Protein AF-A0A531MDR5-F1 (afdb_monomer_lite)

Sequence (211 aa):
ETLFDRAGVPVFQVIVATTRRDVWENNQRGLAPADLAMHVVLPELDGRILAGAISFKGERDIDPALGHRAFANRPEPDRVTQVAGRVAAFIRLQKTPRAERKLAILIPDYPSAPGRTGYAVGLDVPSSVLAMLHDLSEQGYVVGEIPQTPRELLDSLEGGRDGLGLEEYRKFSKDLPAGAVAAVSAAWGKAEDETGLREAPLSVLPDISPS

pLDDT: mean 85.68, std 14.15, range [38.41, 98.31]

Secondary structure (DSSP, 8-state):
--TTGGGTS--EEEEEEEEEHHHHHH-TT-S-HHHHIIIIIHHHHTTPEEEEEEEEEEEPPP-TTT-S--EEEEE-HHHHHHHHHHHHHHHHHHHS-GGG----------TTSTT-TTEETTEEHHHHHHHHHHHHHHTT----PPPSSHHHHHHHHHT------HHHHHHHHTTS-HHHHHHHHHHH--TTTTTT--SPPPP-S------

Foldseek 3Di:
DAPCVVVVDAAEQEQLAAAAPVCQVPDPVRGDPVSCVVRPVVVVVNVHHYLYYFWYWDWDDDDPVVRDIDIDTDGDVVSVVSSVVVVVVVVVVVPDDQQRDDDDDDADDDPVDPPCGSDDPPDPRLVVVLVVLVVSVVVPYDHDDRDPDSVSVVVVVVPDPDDDDPVRVVVVVVVDDPVVVVVCCVVPNDPVVCPPPPDDPDDPDPPPDDD

Structure (mmCIF, N/CA/C/O backbone):
data_AF-A0A531MDR5-F1
#
_entry.id   AF-A0A531MDR5-F1
#
loop_
_atom_site.group_PDB
_atom_site.id
_atom_site.type_symbol
_atom_site.label_atom_id
_atom_site.label_alt_id
_atom_site.label_comp_id
_atom_site.label_asym_id
_atom_site.label_entity_id
_atom_site.label_seq_id
_atom_site.pdbx_PDB_ins_code
_atom_site.Cartn_x
_atom_site.Cartn_y
_atom_site.Cartn_z
_atom_site.occupancy
_atom_site.B_iso_or_equiv
_atom_site.auth_seq_id
_atom_site.auth_comp_id
_atom_site.auth_asym_id
_atom_site.auth_atom_id
_atom_site.pdbx_PDB_model_num
ATOM 1 N N . GLU A 1 1 ? -16.540 15.648 -13.623 1.00 59.50 1 GLU A N 1
ATOM 2 C CA . GLU A 1 1 ? -16.880 14.266 -13.989 1.00 59.50 1 GLU A CA 1
ATOM 3 C C . GLU A 1 1 ? -15.945 13.841 -15.113 1.00 59.50 1 GLU A C 1
ATOM 5 O O . GLU A 1 1 ? -15.946 14.467 -16.172 1.00 59.50 1 GLU A O 1
ATOM 10 N N . THR A 1 2 ? -15.038 12.909 -14.838 1.00 66.62 2 THR A N 1
ATOM 11 C CA . THR A 1 2 ? -14.095 12.367 -15.823 1.00 66.62 2 THR A CA 1
ATOM 12 C C . THR A 1 2 ? -14.793 11.329 -16.709 1.00 66.62 2 THR A C 1
ATOM 14 O O . THR A 1 2 ? -15.879 10.843 -16.390 1.00 66.62 2 THR A O 1
ATOM 17 N N . LEU A 1 3 ? -14.165 10.938 -17.824 1.00 68.38 3 LEU A N 1
ATOM 18 C CA . LEU A 1 3 ? -14.660 9.833 -18.661 1.00 68.38 3 LEU A CA 1
ATOM 19 C C . LEU A 1 3 ? -14.847 8.532 -17.849 1.00 68.38 3 LEU A C 1
ATOM 21 O O . LEU A 1 3 ? -15.708 7.715 -18.177 1.00 68.38 3 LEU A O 1
ATOM 25 N N . PHE A 1 4 ? -14.044 8.344 -16.799 1.00 73.75 4 PHE A N 1
ATOM 26 C CA . PHE A 1 4 ? -13.981 7.117 -16.012 1.00 73.75 4 PHE A CA 1
ATOM 27 C C . PHE A 1 4 ? -15.026 7.051 -14.896 1.00 73.75 4 PHE A C 1
ATOM 29 O O . PHE A 1 4 ? -15.454 5.951 -14.549 1.00 73.75 4 PHE A O 1
ATOM 36 N N . ASP A 1 5 ? -15.514 8.196 -14.411 1.00 71.50 5 ASP A N 1
ATOM 37 C CA . ASP A 1 5 ? -16.546 8.261 -13.363 1.00 71.50 5 ASP A CA 1
ATOM 38 C C . ASP A 1 5 ? -17.821 7.519 -13.801 1.00 71.50 5 ASP A C 1
ATOM 40 O O . ASP A 1 5 ? -18.440 6.790 -13.027 1.00 71.50 5 ASP A O 1
ATOM 44 N N . ARG A 1 6 ? -18.152 7.603 -15.097 1.00 77.81 6 ARG A N 1
ATOM 45 C CA . ARG A 1 6 ? -19.303 6.919 -15.710 1.00 77.81 6 ARG A CA 1
ATOM 46 C C . ARG A 1 6 ? -19.175 5.398 -15.752 1.00 77.81 6 ARG A C 1
ATOM 48 O O . ARG A 1 6 ? -20.186 4.714 -15.885 1.00 77.81 6 ARG A O 1
ATOM 55 N N . ALA A 1 7 ? -17.956 4.865 -15.698 1.00 78.62 7 ALA A N 1
ATOM 56 C CA . ALA A 1 7 ? -17.727 3.426 -15.756 1.00 78.62 7 ALA A CA 1
ATOM 57 C C . ALA A 1 7 ? -17.984 2.746 -14.402 1.00 78.62 7 ALA A C 1
ATOM 59 O O . ALA A 1 7 ? -18.184 1.534 -14.369 1.00 78.62 7 ALA A O 1
ATOM 60 N N . GLY A 1 8 ? -17.985 3.502 -13.294 1.00 82.56 8 GLY A N 1
ATOM 61 C CA . GLY A 1 8 ? -18.240 2.972 -11.950 1.00 82.56 8 GLY A CA 1
ATOM 62 C C . GLY A 1 8 ? -17.223 1.919 -11.491 1.00 82.56 8 GLY A C 1
ATOM 63 O O . GLY A 1 8 ? -17.534 1.102 -10.625 1.00 82.56 8 GLY A O 1
ATOM 64 N N . VAL A 1 9 ? -16.024 1.902 -12.085 1.00 87.56 9 VAL A N 1
ATOM 65 C CA . VAL A 1 9 ? -14.964 0.928 -11.793 1.00 87.56 9 VAL A CA 1
ATOM 66 C C . VAL A 1 9 ? -13.633 1.623 -11.499 1.00 87.56 9 VAL A C 1
ATOM 68 O O . VAL A 1 9 ? -13.360 2.680 -12.071 1.00 87.56 9 VAL A O 1
ATOM 71 N N . PRO A 1 10 ? -12.768 1.031 -10.655 1.00 90.50 10 PRO A N 1
ATOM 72 C CA . PRO A 1 10 ? -11.424 1.552 -10.437 1.00 90.50 10 PRO A CA 1
ATOM 73 C C . PRO A 1 10 ? -10.593 1.520 -11.727 1.00 90.50 10 PRO A C 1
ATOM 75 O O . PRO A 1 10 ? -10.530 0.492 -12.405 1.00 90.50 10 PRO A O 1
ATOM 78 N N . VAL A 1 11 ? -9.901 2.619 -12.033 1.00 93.44 11 VAL A N 1
ATOM 79 C CA . VAL A 1 11 ? -8.972 2.713 -13.169 1.00 93.44 11 VAL A CA 1
ATOM 80 C C . VAL A 1 11 ? -7.540 2.744 -12.657 1.00 93.44 11 VAL A C 1
ATOM 82 O O . VAL A 1 11 ? -7.180 3.596 -11.848 1.00 93.44 11 VAL A O 1
ATOM 85 N N . PHE A 1 12 ? -6.711 1.818 -13.141 1.00 95.31 12 PHE A N 1
ATOM 86 C CA . PHE A 1 12 ? -5.316 1.688 -12.725 1.00 95.31 12 PHE A CA 1
ATOM 87 C C . PHE A 1 12 ? -4.361 2.308 -13.741 1.00 95.31 12 PHE A C 1
ATOM 89 O O . PHE A 1 12 ? -4.395 1.973 -14.926 1.00 95.31 12 PHE A O 1
ATOM 96 N N . GLN A 1 13 ? -3.457 3.163 -13.267 1.00 96.44 13 GLN A N 1
ATOM 97 C CA . GLN A 1 13 ? -2.357 3.689 -14.062 1.00 96.44 13 GLN A CA 1
ATOM 98 C C . GLN A 1 13 ? -1.147 2.758 -13.959 1.00 96.44 13 GLN A C 1
ATOM 100 O O . GLN A 1 13 ? -0.550 2.590 -12.894 1.00 96.44 13 GLN A O 1
ATOM 105 N N . VAL A 1 14 ? -0.770 2.173 -15.092 1.00 97.31 14 VAL A N 1
ATOM 106 C CA . VAL A 1 14 ? 0.412 1.318 -15.226 1.00 97.31 14 VAL A CA 1
ATOM 107 C C . VAL A 1 14 ? 1.493 2.088 -15.980 1.00 97.31 14 VAL A C 1
ATOM 109 O O . VAL A 1 14 ? 1.214 2.704 -17.011 1.00 97.31 14 VAL A O 1
ATOM 112 N N . ILE A 1 15 ? 2.722 2.097 -15.463 1.00 97.06 15 ILE A N 1
ATOM 113 C CA . ILE A 1 15 ? 3.816 2.885 -16.040 1.00 97.06 15 ILE A CA 1
ATOM 114 C C . ILE A 1 15 ? 4.584 2.033 -17.050 1.00 97.06 15 ILE A C 1
ATOM 116 O O . ILE A 1 15 ? 5.150 0.988 -16.717 1.00 97.06 15 ILE A O 1
ATOM 120 N N . VAL A 1 16 ? 4.616 2.527 -18.283 1.00 95.94 16 VAL A N 1
ATOM 121 C CA . VAL A 1 16 ? 5.399 2.001 -19.402 1.00 95.94 16 VAL A CA 1
ATOM 122 C C . VAL A 1 16 ? 6.543 2.989 -19.605 1.00 95.94 16 VAL A C 1
ATOM 124 O O . VAL A 1 16 ? 6.472 3.878 -20.448 1.00 95.94 16 VAL A O 1
ATOM 127 N N . ALA A 1 17 ? 7.559 2.899 -18.743 1.00 94.50 17 ALA A N 1
ATOM 128 C CA . ALA A 1 17 ? 8.523 3.976 -18.546 1.00 94.50 17 ALA A CA 1
ATOM 129 C C . ALA A 1 17 ? 9.371 4.219 -19.798 1.00 94.50 17 ALA A C 1
ATOM 131 O O . ALA A 1 17 ? 9.789 3.280 -20.488 1.00 94.50 17 ALA A O 1
ATOM 132 N N . THR A 1 18 ? 9.661 5.490 -20.071 1.00 92.94 18 THR A N 1
ATOM 133 C CA . THR A 1 18 ? 10.634 5.883 -21.094 1.00 92.94 18 THR A CA 1
ATOM 134 C C . THR A 1 18 ? 12.056 5.965 -20.536 1.00 92.94 18 THR A C 1
ATOM 136 O O . THR A 1 18 ? 13.018 5.962 -21.305 1.00 92.94 18 THR A O 1
ATOM 139 N N . THR A 1 19 ? 12.193 5.984 -19.210 1.00 92.00 19 THR A N 1
ATOM 140 C CA . THR A 1 19 ? 13.452 5.861 -18.469 1.00 92.00 19 THR A CA 1
ATOM 141 C C . THR A 1 19 ? 14.112 4.503 -18.732 1.00 92.00 19 THR A C 1
ATOM 143 O O . THR A 1 19 ? 13.436 3.487 -18.917 1.00 92.00 19 THR A O 1
ATOM 146 N N . ARG A 1 20 ? 15.451 4.472 -18.753 1.00 92.12 20 ARG A N 1
ATOM 147 C CA . ARG A 1 20 ? 16.213 3.222 -18.868 1.00 92.12 20 ARG A CA 1
ATOM 148 C C . ARG A 1 20 ? 16.146 2.394 -17.584 1.00 92.12 20 ARG A C 1
ATOM 150 O O . ARG A 1 20 ? 16.128 2.953 -16.489 1.00 92.12 20 ARG A O 1
ATOM 157 N N . ARG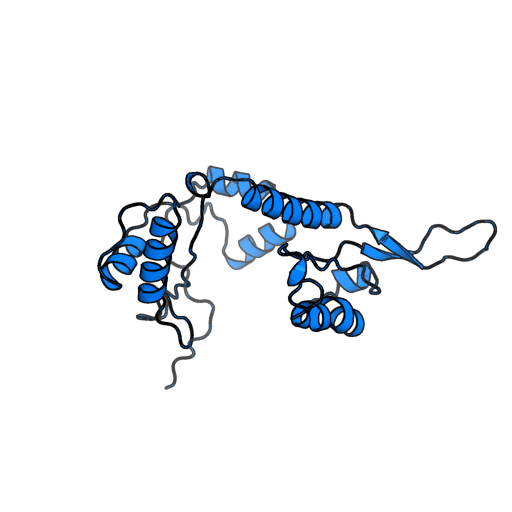 A 1 21 ? 16.185 1.067 -17.720 1.00 91.19 21 ARG A N 1
ATOM 158 C CA . ARG A 1 21 ? 16.101 0.126 -16.588 1.00 91.19 21 ARG A CA 1
ATOM 159 C C . ARG A 1 21 ? 17.213 0.319 -15.547 1.00 91.19 21 ARG A C 1
ATOM 161 O O . ARG A 1 21 ? 16.944 0.253 -14.352 1.00 91.19 21 ARG A O 1
ATOM 168 N N . ASP A 1 22 ? 18.442 0.567 -15.980 1.00 90.75 22 ASP A N 1
ATOM 169 C CA . ASP A 1 22 ? 19.597 0.771 -15.097 1.00 90.75 22 ASP A CA 1
ATOM 170 C C . ASP A 1 22 ? 19.586 2.148 -14.416 1.00 90.75 22 ASP A C 1
ATOM 172 O O . ASP A 1 22 ? 19.963 2.275 -13.253 1.00 90.75 22 ASP A O 1
ATOM 176 N N . VAL A 1 23 ? 19.104 3.178 -15.117 1.00 91.00 23 VAL A N 1
ATOM 177 C CA . VAL A 1 23 ? 18.924 4.518 -14.545 1.00 91.00 23 VAL A CA 1
ATOM 178 C C . VAL A 1 23 ? 17.866 4.482 -13.449 1.00 91.00 23 VAL A C 1
ATOM 180 O O . VAL A 1 23 ? 18.072 5.068 -12.394 1.00 91.00 23 VAL A O 1
ATOM 183 N N . TRP A 1 24 ? 16.755 3.782 -13.678 1.00 91.81 24 TRP A N 1
ATOM 184 C CA . TRP A 1 24 ? 15.687 3.651 -12.690 1.00 91.81 24 TRP A CA 1
ATOM 185 C C . TRP A 1 24 ? 16.142 2.904 -11.422 1.00 91.81 24 TRP A C 1
ATOM 187 O O . TRP A 1 24 ? 15.779 3.307 -10.323 1.00 91.81 24 TRP A O 1
ATOM 197 N N . GLU A 1 25 ? 16.967 1.863 -11.557 1.00 89.50 25 GLU A N 1
ATOM 198 C CA . GLU A 1 25 ? 17.472 1.075 -10.420 1.00 89.50 25 GLU A CA 1
ATOM 199 C C . GLU A 1 25 ? 18.507 1.820 -9.573 1.00 89.50 25 GLU A C 1
ATOM 201 O O . GLU A 1 25 ? 18.486 1.719 -8.350 1.00 89.50 25 GLU A O 1
ATOM 206 N N . ASN A 1 26 ? 19.391 2.594 -10.207 1.00 88.69 26 ASN A N 1
ATOM 207 C CA . ASN A 1 26 ? 20.471 3.297 -9.507 1.00 88.69 26 ASN A CA 1
ATOM 208 C C . ASN A 1 26 ? 20.085 4.708 -9.033 1.00 88.69 26 ASN A C 1
ATOM 210 O O . ASN A 1 26 ? 20.856 5.364 -8.332 1.00 88.69 26 ASN A O 1
ATOM 214 N N . ASN A 1 27 ? 18.909 5.205 -9.416 1.00 86.50 27 ASN A N 1
ATOM 215 C CA . ASN A 1 27 ? 18.431 6.527 -9.037 1.00 86.50 27 ASN A CA 1
ATOM 216 C C . ASN A 1 27 ? 17.425 6.428 -7.888 1.00 86.50 27 ASN A C 1
ATOM 218 O O . ASN A 1 27 ? 16.336 5.888 -8.056 1.00 86.50 27 ASN A O 1
ATOM 222 N N . GLN A 1 28 ? 17.725 7.059 -6.751 1.00 83.31 28 GLN A N 1
ATOM 223 C CA . GLN A 1 28 ? 16.800 7.117 -5.611 1.00 83.31 28 GLN A CA 1
ATOM 224 C C . GLN A 1 28 ? 15.453 7.782 -5.941 1.00 83.31 28 GLN A C 1
ATOM 226 O O . GLN A 1 28 ? 14.451 7.493 -5.293 1.00 83.31 28 GLN A O 1
ATOM 231 N N . ARG A 1 29 ? 15.400 8.653 -6.959 1.00 83.94 29 ARG A N 1
ATOM 232 C CA . ARG A 1 29 ? 14.146 9.261 -7.444 1.00 83.94 29 ARG A CA 1
ATOM 233 C C . ARG A 1 29 ? 13.342 8.329 -8.358 1.00 83.94 29 ARG A C 1
ATOM 235 O O . ARG A 1 29 ? 12.202 8.638 -8.694 1.00 83.94 29 ARG A O 1
ATOM 242 N N . GLY A 1 30 ? 13.927 7.211 -8.788 1.00 90.19 30 GLY A N 1
ATOM 243 C CA . GLY A 1 30 ? 13.333 6.269 -9.726 1.00 90.19 30 GLY A CA 1
ATOM 244 C C . GLY A 1 30 ? 13.186 6.859 -11.129 1.00 90.19 30 GLY A C 1
ATOM 245 O O . GLY A 1 30 ? 14.136 6.889 -11.910 1.00 90.19 30 GLY A O 1
ATOM 246 N N . LEU A 1 31 ? 11.968 7.278 -11.477 1.00 90.94 31 LEU A N 1
ATOM 247 C CA . LEU A 1 31 ? 11.599 7.712 -12.828 1.00 90.94 31 LEU A CA 1
ATOM 248 C C . LEU A 1 31 ? 12.159 9.097 -13.183 1.00 90.94 31 LEU A C 1
ATOM 250 O O . LEU A 1 31 ? 12.340 9.962 -12.325 1.00 90.94 31 LEU A O 1
ATOM 254 N N . ALA A 1 32 ? 12.388 9.332 -14.477 1.00 91.00 32 ALA A N 1
ATOM 255 C CA . ALA A 1 32 ? 12.727 10.657 -14.981 1.00 91.00 32 ALA A CA 1
ATOM 256 C C . ALA A 1 32 ? 11.558 11.653 -14.788 1.00 91.00 32 ALA A C 1
ATOM 258 O O . ALA A 1 32 ? 10.396 11.243 -14.823 1.00 91.00 32 ALA A O 1
ATOM 259 N N . PRO A 1 33 ? 11.824 12.971 -14.674 1.00 92.62 33 PRO A N 1
ATOM 260 C CA . PRO A 1 33 ? 10.778 13.980 -14.468 1.00 92.62 33 PRO A CA 1
ATOM 261 C C . PRO A 1 33 ? 9.639 13.943 -15.498 1.00 92.62 33 PRO A C 1
ATOM 263 O O . PRO A 1 33 ? 8.480 14.130 -15.139 1.00 92.62 33 PRO A O 1
ATOM 266 N N . ALA A 1 34 ? 9.954 13.656 -16.765 1.00 92.56 34 ALA A N 1
ATOM 267 C CA . ALA A 1 34 ? 8.946 13.517 -17.815 1.00 92.56 34 ALA A CA 1
ATOM 268 C C . ALA A 1 34 ? 8.024 12.307 -17.584 1.00 92.56 34 ALA A C 1
ATOM 270 O O . ALA A 1 34 ? 6.811 12.431 -17.728 1.00 92.56 34 ALA A O 1
ATOM 271 N N . ASP A 1 35 ? 8.579 11.163 -17.167 1.00 93.75 35 ASP A N 1
ATOM 272 C CA . ASP A 1 35 ? 7.787 9.976 -16.828 1.00 93.75 35 ASP A CA 1
ATOM 273 C C . ASP A 1 35 ? 6.925 10.228 -15.581 1.00 93.75 35 ASP A C 1
ATOM 275 O O . ASP A 1 35 ? 5.771 9.816 -15.555 1.00 93.75 35 ASP A O 1
ATOM 279 N N . LEU A 1 36 ? 7.438 10.940 -14.569 1.00 94.00 36 LEU A N 1
ATOM 280 C CA . LEU A 1 36 ? 6.653 11.318 -13.386 1.00 94.00 36 LEU A CA 1
ATOM 281 C C . LEU A 1 36 ? 5.465 12.212 -13.758 1.00 94.00 36 LEU A C 1
ATOM 283 O O . LEU A 1 36 ? 4.342 11.957 -13.327 1.00 94.00 36 LEU A O 1
ATOM 287 N N . ALA A 1 37 ? 5.682 13.224 -14.599 1.00 94.88 37 ALA A N 1
ATOM 288 C CA . ALA A 1 37 ? 4.599 14.085 -15.062 1.00 94.88 37 ALA A CA 1
ATOM 289 C C . ALA A 1 37 ? 3.532 13.285 -15.831 1.00 94.88 37 ALA A C 1
ATOM 291 O O . ALA A 1 37 ? 2.343 13.381 -15.529 1.00 94.88 37 ALA A O 1
ATOM 292 N N . MET A 1 38 ? 3.961 12.461 -16.792 1.00 95.69 38 MET A N 1
ATOM 293 C CA . MET A 1 38 ? 3.061 11.763 -17.718 1.00 95.69 38 MET A CA 1
ATOM 294 C C . MET A 1 38 ? 2.364 10.544 -17.110 1.00 95.69 38 MET A C 1
ATOM 296 O O . MET A 1 38 ? 1.243 10.226 -17.501 1.00 95.69 38 MET A O 1
ATOM 300 N N . HIS A 1 39 ? 3.013 9.844 -16.179 1.00 95.44 39 HIS A N 1
ATOM 301 C CA . HIS A 1 39 ? 2.520 8.573 -15.649 1.00 95.44 39 HIS A CA 1
ATOM 302 C C . HIS A 1 39 ? 2.109 8.608 -14.177 1.00 95.44 39 HIS A C 1
ATOM 304 O O . HIS A 1 39 ? 1.541 7.622 -13.713 1.00 95.44 39 HIS A O 1
ATOM 310 N N . VAL A 1 40 ? 2.376 9.698 -13.453 1.00 95.12 40 VAL A N 1
ATOM 311 C CA . VAL A 1 40 ? 1.981 9.849 -12.044 1.00 95.12 40 VAL A CA 1
ATOM 312 C C . VAL A 1 40 ? 1.086 11.073 -11.883 1.00 95.12 40 VAL A C 1
ATOM 314 O O . VAL A 1 40 ? -0.108 10.914 -11.668 1.00 95.12 40 VAL A O 1
ATOM 317 N N . VAL A 1 41 ? 1.616 12.278 -12.108 1.00 95.56 41 VAL A N 1
ATOM 318 C CA . VAL A 1 41 ? 0.912 13.536 -11.794 1.00 95.56 41 VAL A CA 1
ATOM 319 C C . VAL A 1 41 ? -0.372 13.711 -12.608 1.00 95.56 41 VAL A C 1
ATOM 321 O O . VAL A 1 41 ? -1.439 13.913 -12.034 1.00 95.56 41 VAL A O 1
ATOM 324 N N . LEU A 1 42 ? -0.299 13.635 -13.943 1.00 94.56 42 LEU A N 1
ATOM 325 C CA . LEU A 1 42 ? -1.492 13.813 -14.782 1.00 94.56 42 LEU A CA 1
ATOM 326 C C . LEU A 1 42 ? -2.539 12.705 -14.535 1.00 94.56 42 LEU A C 1
ATOM 328 O O . LEU A 1 42 ? -3.708 13.035 -14.345 1.00 94.56 42 LEU A O 1
ATOM 332 N N . PRO A 1 43 ? -2.165 11.411 -14.456 1.00 93.81 43 PRO A N 1
ATOM 333 C CA . PRO A 1 43 ? -3.112 10.354 -14.100 1.00 93.81 43 PRO A CA 1
ATOM 334 C C . PRO A 1 43 ? -3.727 10.454 -12.696 1.00 93.81 43 PRO A C 1
ATOM 336 O O . PRO A 1 43 ? -4.870 10.039 -12.520 1.00 93.81 43 PRO A O 1
ATOM 339 N N . GLU A 1 44 ? -3.006 10.975 -11.699 1.00 93.81 44 GLU A N 1
ATOM 340 C CA . GLU A 1 44 ? -3.554 11.208 -10.354 1.00 93.81 44 GLU A CA 1
ATOM 341 C C . GLU A 1 44 ? -4.635 12.293 -10.372 1.00 93.81 44 GLU A C 1
ATOM 343 O O . GLU A 1 44 ? -5.679 12.121 -9.744 1.00 93.81 44 GLU A O 1
ATOM 348 N N . LEU A 1 45 ? -4.439 13.363 -11.154 1.00 91.50 45 LEU A N 1
ATOM 349 C CA . LEU A 1 45 ? -5.468 14.387 -11.382 1.00 91.50 45 LEU A CA 1
ATOM 350 C C . LEU A 1 45 ? -6.710 13.822 -12.093 1.00 91.50 45 LEU A C 1
ATOM 352 O O . LEU A 1 45 ? -7.821 14.280 -11.835 1.00 91.50 45 LEU A O 1
ATOM 356 N N . ASP A 1 46 ? -6.536 12.798 -12.933 1.00 90.25 46 ASP A N 1
ATOM 357 C CA . ASP A 1 46 ? -7.632 12.037 -13.552 1.00 90.25 46 ASP A CA 1
ATOM 358 C C . ASP A 1 46 ? -8.324 11.055 -12.575 1.00 90.25 46 ASP A C 1
ATOM 360 O O . ASP A 1 46 ? -9.260 10.359 -12.974 1.00 90.25 46 ASP A O 1
ATOM 364 N N . GLY A 1 47 ? -7.863 10.933 -11.323 1.00 89.94 47 GLY A N 1
ATOM 365 C CA . GLY A 1 47 ? -8.402 9.997 -10.328 1.00 89.94 47 GLY A CA 1
ATOM 366 C C . GLY A 1 47 ? -7.962 8.538 -10.513 1.00 89.94 47 GLY A C 1
ATOM 367 O O . GLY A 1 47 ? -8.587 7.627 -9.964 1.00 89.94 47 GLY A O 1
ATOM 368 N N . ARG A 1 48 ? -6.902 8.276 -11.291 1.00 92.81 48 ARG A N 1
ATOM 369 C CA . ARG A 1 48 ? -6.398 6.911 -11.517 1.00 92.81 48 ARG A CA 1
ATOM 370 C C . ARG A 1 48 ? -5.538 6.439 -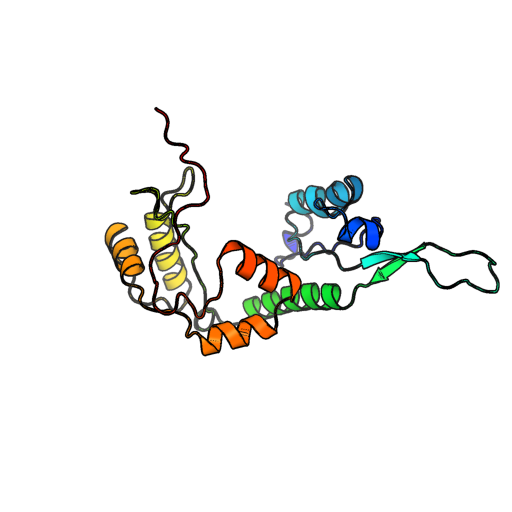10.351 1.00 92.81 48 ARG A C 1
ATOM 372 O O . ARG A 1 48 ? -4.716 7.174 -9.814 1.00 92.81 48 ARG A O 1
ATOM 379 N N . ILE A 1 49 ? -5.658 5.158 -10.019 1.00 94.44 49 ILE A N 1
ATOM 380 C CA . ILE A 1 49 ? -4.873 4.516 -8.962 1.00 94.44 49 ILE A CA 1
ATOM 381 C C . ILE A 1 49 ? -3.537 4.057 -9.543 1.00 94.44 49 ILE A C 1
ATOM 383 O O . ILE A 1 49 ? -3.498 3.207 -10.438 1.00 94.44 49 ILE A O 1
ATOM 387 N N . LEU A 1 50 ? -2.426 4.564 -9.017 1.00 96.31 50 LEU A N 1
ATOM 388 C CA . LEU A 1 50 ? -1.102 4.138 -9.458 1.00 96.31 50 LEU A CA 1
ATOM 389 C C . LEU A 1 50 ? -0.856 2.655 -9.126 1.00 96.31 50 LEU A C 1
ATOM 391 O O . LEU A 1 50 ? -0.855 2.238 -7.965 1.00 96.31 50 LEU A O 1
ATOM 395 N N . ALA A 1 51 ? -0.613 1.837 -10.149 1.00 96.50 51 ALA A N 1
ATOM 396 C CA . ALA A 1 51 ? -0.340 0.410 -9.985 1.00 96.50 51 ALA A CA 1
ATOM 397 C C . ALA A 1 51 ? 1.160 0.093 -9.908 1.00 96.50 51 ALA A C 1
ATOM 399 O O . ALA A 1 51 ? 1.543 -0.848 -9.216 1.00 96.50 51 ALA A O 1
ATOM 400 N N . GLY A 1 52 ? 1.998 0.892 -10.573 1.00 95.19 52 GLY A N 1
ATOM 401 C CA . GLY A 1 52 ? 3.452 0.721 -10.629 1.00 95.19 52 GLY A CA 1
ATOM 402 C C . GLY A 1 52 ? 3.992 0.641 -12.058 1.00 95.19 52 GLY A C 1
ATOM 403 O O . GLY A 1 52 ? 3.232 0.634 -13.029 1.00 95.19 52 GLY A O 1
ATOM 404 N N . ALA A 1 53 ? 5.319 0.603 -12.187 1.00 95.75 53 ALA A N 1
ATOM 405 C CA . ALA A 1 53 ? 6.001 0.449 -13.472 1.00 95.75 53 ALA A CA 1
ATOM 406 C C . ALA A 1 53 ? 6.176 -1.010 -13.853 1.00 95.75 53 ALA A C 1
ATOM 408 O O . ALA A 1 53 ? 6.603 -1.785 -13.013 1.00 95.75 53 ALA A O 1
ATOM 409 N N . ILE A 1 54 ? 5.877 -1.364 -15.104 1.00 97.38 54 ILE A N 1
ATOM 410 C CA . ILE A 1 54 ? 5.982 -2.745 -15.605 1.00 97.38 54 ILE A CA 1
ATOM 411 C C . ILE A 1 54 ? 7.060 -2.919 -16.664 1.00 97.38 54 ILE A C 1
ATOM 413 O O . ILE A 1 54 ? 7.367 -4.048 -17.028 1.00 97.38 54 ILE A O 1
ATOM 417 N N . SER A 1 55 ? 7.585 -1.827 -17.212 1.00 96.06 55 SER A N 1
ATOM 418 C CA . SER A 1 55 ? 8.533 -1.885 -18.313 1.00 96.06 55 SER A CA 1
ATOM 419 C C . SER A 1 55 ? 9.405 -0.637 -18.352 1.00 96.06 55 SER A C 1
ATOM 421 O O . SER A 1 55 ? 8.964 0.446 -17.957 1.00 96.06 55 SER A O 1
ATOM 423 N N . PHE A 1 56 ? 10.627 -0.796 -18.852 1.00 95.31 56 PHE A N 1
ATOM 424 C CA . PHE A 1 56 ? 11.604 0.280 -19.013 1.00 95.31 56 PHE A CA 1
ATOM 425 C C . PHE A 1 56 ? 12.274 0.215 -20.384 1.00 95.31 56 PHE A C 1
ATOM 427 O O . PHE A 1 56 ? 12.319 -0.839 -21.029 1.00 95.31 56 PHE A O 1
ATOM 434 N N . LYS A 1 57 ? 12.868 1.328 -20.829 1.00 93.00 57 LYS A N 1
ATOM 435 C CA . LYS A 1 57 ? 13.711 1.299 -22.028 1.00 93.00 57 LYS A CA 1
ATOM 436 C C . LYS A 1 57 ? 14.959 0.453 -21.780 1.00 93.00 57 LYS A C 1
ATOM 438 O O . LYS A 1 57 ? 15.701 0.672 -20.823 1.00 93.00 57 LYS A O 1
ATOM 443 N N . GLY A 1 58 ? 15.213 -0.471 -22.693 1.00 86.94 58 GLY A N 1
ATOM 444 C CA . GLY A 1 58 ? 16.422 -1.282 -22.725 1.00 86.94 58 GLY A CA 1
ATOM 445 C C . GLY A 1 58 ? 16.867 -1.539 -24.157 1.00 86.94 58 GLY A C 1
ATOM 446 O O . GLY A 1 58 ? 16.098 -1.356 -25.107 1.00 86.94 58 GLY A O 1
ATOM 447 N N . GLU A 1 59 ? 18.117 -1.960 -24.308 1.00 82.81 59 GLU A N 1
ATOM 448 C CA . GLU A 1 59 ? 18.639 -2.376 -25.606 1.00 82.81 59 GLU A CA 1
ATOM 449 C C . GLU A 1 59 ? 17.939 -3.661 -26.073 1.00 82.81 59 GLU A C 1
ATOM 451 O O . GLU A 1 59 ? 17.656 -4.586 -25.296 1.00 82.81 59 GLU A O 1
ATOM 456 N N . ARG A 1 60 ? 17.621 -3.706 -27.366 1.00 78.81 60 ARG A N 1
ATOM 457 C CA . ARG A 1 60 ? 17.279 -4.945 -28.060 1.00 78.81 60 ARG A CA 1
ATOM 458 C C . ARG A 1 60 ? 18.534 -5.632 -28.574 1.00 78.81 60 ARG A C 1
ATOM 460 O O . ARG A 1 60 ? 19.583 -5.011 -28.759 1.00 78.81 60 ARG A O 1
ATOM 467 N N . ASP A 1 61 ? 18.377 -6.924 -28.832 1.00 79.06 61 ASP A N 1
ATOM 468 C CA . ASP A 1 61 ? 19.358 -7.687 -29.587 1.00 79.06 61 ASP A CA 1
ATOM 469 C C . ASP A 1 61 ? 19.565 -7.045 -30.962 1.00 79.06 61 ASP A C 1
ATOM 471 O O . ASP A 1 61 ? 18.662 -6.403 -31.510 1.00 79.06 61 ASP A O 1
ATOM 475 N N . ILE A 1 62 ? 20.784 -7.169 -31.488 1.00 78.56 62 ILE A N 1
ATOM 476 C CA . ILE A 1 62 ? 21.125 -6.620 -32.800 1.00 78.56 62 ILE A CA 1
ATOM 477 C C . ILE A 1 62 ? 20.267 -7.336 -33.835 1.00 78.56 62 ILE A C 1
ATOM 479 O O . ILE A 1 62 ? 20.330 -8.558 -33.946 1.00 78.56 62 ILE A O 1
ATOM 483 N N . ASP A 1 63 ? 19.504 -6.566 -34.603 1.00 77.38 63 ASP A N 1
ATOM 484 C CA . ASP A 1 63 ? 18.866 -7.082 -35.804 1.00 77.38 63 ASP A CA 1
ATOM 485 C C . ASP A 1 63 ? 19.947 -7.213 -36.896 1.00 77.38 63 ASP A C 1
ATOM 487 O O . ASP A 1 63 ? 20.516 -6.192 -37.311 1.00 77.38 63 ASP A O 1
ATOM 491 N N . PRO A 1 64 ? 20.261 -8.439 -37.365 1.00 77.44 64 PRO A N 1
ATOM 492 C CA . PRO A 1 64 ? 21.296 -8.657 -38.372 1.00 77.44 64 PRO A CA 1
ATOM 493 C C . PRO A 1 64 ? 21.029 -7.922 -39.692 1.00 77.44 64 PRO A C 1
ATOM 495 O O . PRO A 1 64 ? 21.976 -7.627 -40.416 1.00 77.44 64 PRO A O 1
ATOM 498 N N . ALA A 1 65 ? 19.766 -7.612 -40.006 1.00 81.75 65 ALA A N 1
ATOM 499 C CA . ALA A 1 65 ? 19.380 -6.890 -41.215 1.00 81.75 65 ALA A CA 1
ATOM 500 C C . ALA A 1 65 ? 19.512 -5.365 -41.070 1.00 81.75 65 ALA A C 1
ATOM 502 O O . ALA A 1 65 ? 19.760 -4.678 -42.058 1.00 81.75 65 ALA A O 1
ATOM 503 N N . LEU A 1 66 ? 19.356 -4.824 -39.855 1.00 77.38 66 LEU A N 1
ATOM 504 C CA . LEU A 1 66 ? 19.400 -3.377 -39.603 1.00 77.38 66 LEU A CA 1
ATOM 505 C C . LEU A 1 66 ? 20.776 -2.871 -39.154 1.00 77.38 66 LEU A C 1
ATOM 507 O O . LEU A 1 66 ? 20.998 -1.659 -39.143 1.00 77.38 66 LEU A O 1
ATOM 511 N N . GLY A 1 67 ? 21.673 -3.767 -38.729 1.00 76.69 67 GLY A N 1
ATOM 512 C CA . GLY A 1 67 ? 23.055 -3.440 -38.368 1.00 76.69 67 GLY A CA 1
ATOM 513 C C . GLY A 1 67 ? 23.218 -2.491 -37.172 1.00 76.69 67 GLY A C 1
ATOM 514 O O . GLY A 1 67 ? 24.318 -1.993 -36.947 1.00 76.69 67 GLY A O 1
ATOM 515 N N . HIS A 1 68 ? 22.158 -2.222 -36.400 1.00 76.88 68 HIS A N 1
ATOM 516 C CA . HIS A 1 68 ? 22.200 -1.346 -35.225 1.00 76.88 68 HIS A CA 1
ATOM 517 C C . HIS A 1 68 ? 21.377 -1.899 -34.054 1.00 76.88 68 HIS A C 1
ATOM 519 O O . HIS A 1 68 ? 20.442 -2.682 -34.234 1.00 76.88 68 HIS A O 1
ATOM 525 N N . ARG A 1 69 ? 21.726 -1.470 -32.832 1.00 75.62 69 ARG A N 1
ATOM 526 C CA . ARG A 1 69 ? 20.963 -1.761 -31.610 1.00 75.62 69 ARG A CA 1
ATOM 527 C C . ARG A 1 69 ? 19.857 -0.731 -31.420 1.00 75.62 69 ARG A C 1
ATOM 529 O O . ARG A 1 69 ? 20.135 0.444 -31.192 1.00 75.62 69 ARG A O 1
ATOM 536 N N . ALA A 1 70 ? 18.607 -1.176 -31.486 1.00 82.00 70 ALA A N 1
ATOM 537 C CA . ALA A 1 70 ? 17.456 -0.340 -31.168 1.00 82.00 70 ALA A CA 1
ATOM 538 C C . ALA A 1 70 ? 17.159 -0.351 -29.659 1.00 82.00 70 ALA A C 1
ATOM 540 O O . ALA A 1 70 ? 17.395 -1.344 -28.970 1.00 82.00 70 ALA A O 1
ATOM 541 N N . PHE A 1 71 ? 16.568 0.734 -29.156 1.00 82.88 71 PHE A N 1
ATOM 542 C CA . PHE A 1 71 ? 15.961 0.760 -27.826 1.00 82.88 71 PHE A CA 1
ATOM 543 C C . PHE A 1 71 ? 14.473 0.453 -27.938 1.00 82.88 71 PHE A C 1
ATOM 545 O O . PHE A 1 71 ? 13.762 1.063 -28.737 1.00 82.88 71 PHE A O 1
ATOM 552 N N . ALA A 1 72 ? 13.990 -0.459 -27.104 1.00 89.19 72 ALA A N 1
ATOM 553 C CA . ALA A 1 72 ? 12.570 -0.755 -26.989 1.00 89.19 72 ALA A CA 1
ATOM 554 C C . ALA A 1 72 ? 12.165 -0.830 -25.522 1.00 89.19 72 ALA A C 1
ATOM 556 O O . ALA A 1 72 ? 13.004 -1.000 -24.635 1.00 89.19 72 ALA A O 1
ATOM 557 N N . ASN A 1 73 ? 10.864 -0.710 -25.272 1.00 92.56 73 ASN A N 1
ATOM 558 C CA . ASN A 1 73 ? 10.346 -0.953 -23.940 1.00 92.56 73 ASN A CA 1
ATOM 559 C C . ASN A 1 73 ? 10.351 -2.461 -23.663 1.00 92.56 73 ASN A C 1
ATOM 561 O O . ASN A 1 73 ? 9.809 -3.233 -24.460 1.00 92.56 73 ASN A O 1
ATOM 565 N N . ARG A 1 74 ? 10.998 -2.881 -22.575 1.00 93.38 74 ARG A N 1
ATOM 566 C CA . ARG A 1 74 ? 11.096 -4.285 -22.165 1.00 93.38 74 ARG A CA 1
ATOM 567 C C . ARG A 1 74 ? 10.311 -4.482 -20.869 1.00 93.38 74 ARG A C 1
ATOM 569 O O . ARG A 1 74 ? 10.522 -3.709 -19.935 1.00 93.38 74 ARG A O 1
ATOM 576 N N . PRO A 1 75 ? 9.395 -5.462 -20.812 1.00 94.94 75 PRO A N 1
ATOM 577 C CA . PRO A 1 75 ? 8.669 -5.758 -19.587 1.00 94.94 75 PRO A CA 1
ATOM 578 C C . PRO A 1 75 ? 9.605 -6.360 -18.534 1.00 94.94 75 PRO A C 1
ATOM 580 O O . PRO A 1 75 ? 10.455 -7.184 -18.864 1.00 94.94 75 PRO A O 1
ATOM 583 N N . GLU A 1 76 ? 9.392 -5.987 -17.276 1.00 95.62 76 GLU A N 1
ATOM 584 C CA . GLU A 1 76 ? 10.037 -6.563 -16.094 1.00 95.62 76 GLU A CA 1
ATOM 585 C C . GLU A 1 76 ? 9.057 -7.566 -15.454 1.00 95.62 76 GLU A C 1
ATOM 587 O O . GLU A 1 76 ? 8.031 -7.149 -14.901 1.00 95.62 76 GLU A O 1
ATOM 592 N N . PRO A 1 77 ? 9.294 -8.888 -15.573 1.00 95.69 77 PRO A N 1
ATOM 593 C CA . PRO A 1 77 ? 8.303 -9.904 -15.205 1.00 95.69 77 PRO A CA 1
ATOM 594 C C . PRO A 1 77 ? 7.843 -9.861 -13.742 1.00 95.69 77 PRO A C 1
ATOM 596 O O . PRO A 1 77 ? 6.664 -10.082 -13.453 1.00 95.69 77 PRO A O 1
ATOM 599 N N . ASP A 1 78 ? 8.748 -9.553 -12.817 1.00 93.94 78 ASP A N 1
ATOM 600 C CA . ASP A 1 78 ? 8.458 -9.38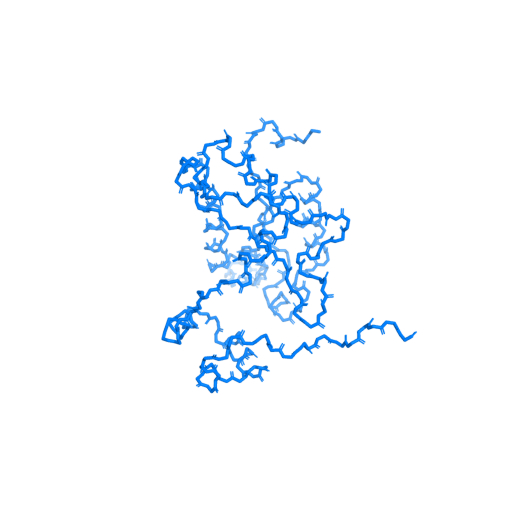9 -11.390 1.00 93.94 78 ASP A CA 1
ATOM 601 C C . ASP A 1 78 ? 7.478 -8.231 -11.150 1.00 93.94 78 ASP A C 1
ATOM 603 O O . ASP A 1 78 ? 6.504 -8.361 -10.403 1.00 93.94 78 ASP A O 1
ATOM 607 N N . ARG A 1 79 ? 7.661 -7.116 -11.860 1.00 95.88 79 ARG A N 1
ATOM 608 C CA . ARG A 1 79 ? 6.793 -5.944 -11.753 1.00 95.88 79 ARG A CA 1
ATOM 609 C C . ARG A 1 79 ? 5.456 -6.125 -12.450 1.00 95.88 79 ARG A C 1
ATOM 611 O O . ARG A 1 79 ? 4.432 -5.705 -11.912 1.00 95.88 79 ARG A O 1
ATOM 618 N N . VAL A 1 80 ? 5.436 -6.798 -13.600 1.00 97.94 80 VAL A N 1
ATOM 619 C CA . VAL A 1 80 ? 4.185 -7.236 -14.242 1.00 97.94 80 VAL A CA 1
ATOM 620 C C . VAL A 1 80 ? 3.380 -8.096 -13.267 1.00 97.94 80 VAL A C 1
ATOM 622 O O . VAL A 1 80 ? 2.189 -7.853 -13.073 1.00 97.94 80 VAL A O 1
ATOM 625 N N . THR A 1 81 ? 4.038 -9.045 -12.596 1.00 97.62 81 THR A N 1
ATOM 626 C CA . THR A 1 81 ? 3.411 -9.914 -11.590 1.00 97.62 81 THR A CA 1
ATOM 627 C C . THR A 1 81 ? 2.875 -9.109 -10.405 1.00 97.62 81 THR A C 1
ATOM 629 O O . THR A 1 81 ? 1.738 -9.325 -9.987 1.00 97.62 81 THR A O 1
ATOM 632 N N . GLN A 1 82 ? 3.635 -8.131 -9.902 1.00 96.38 82 GLN A N 1
ATOM 633 C CA . GLN A 1 82 ? 3.197 -7.240 -8.823 1.00 96.38 82 GLN A CA 1
ATOM 634 C C . GLN A 1 82 ? 1.931 -6.451 -9.200 1.00 96.38 82 GLN A C 1
ATOM 636 O O . GLN A 1 82 ? 0.965 -6.423 -8.431 1.00 96.38 82 GLN A O 1
ATOM 641 N N . VAL A 1 83 ? 1.913 -5.830 -10.383 1.00 98.06 83 VAL A N 1
ATOM 642 C CA . VAL A 1 83 ? 0.759 -5.061 -10.877 1.00 98.06 83 VAL A CA 1
ATOM 643 C C . VAL A 1 83 ? -0.453 -5.967 -11.082 1.00 98.06 83 VAL A C 1
ATOM 645 O O . VAL A 1 83 ? -1.546 -5.642 -10.615 1.00 98.06 83 VAL A O 1
ATOM 648 N N . ALA A 1 84 ? -0.264 -7.127 -11.714 1.00 98.06 84 ALA A N 1
ATOM 649 C CA . ALA A 1 84 ? -1.329 -8.104 -11.913 1.00 98.06 84 ALA A CA 1
ATOM 650 C C . ALA A 1 84 ? -1.910 -8.590 -10.575 1.00 98.06 84 ALA A C 1
ATOM 652 O O . ALA A 1 84 ? -3.129 -8.647 -10.419 1.00 98.06 84 ALA A O 1
ATOM 653 N N . GLY A 1 85 ? -1.057 -8.864 -9.583 1.00 97.75 85 GLY A N 1
ATOM 654 C CA . GLY A 1 85 ? -1.468 -9.246 -8.233 1.00 97.75 85 GLY A CA 1
ATOM 655 C C . GLY A 1 85 ? -2.292 -8.163 -7.532 1.00 97.75 85 GLY A C 1
ATOM 656 O O . GLY A 1 85 ? -3.322 -8.472 -6.928 1.00 97.75 85 GLY A O 1
ATOM 657 N N . ARG A 1 86 ? -1.901 -6.888 -7.666 1.00 96.75 86 ARG A N 1
ATOM 658 C CA . ARG A 1 86 ? -2.662 -5.743 -7.136 1.00 96.75 86 ARG A CA 1
ATOM 659 C C . ARG A 1 86 ? -4.049 -5.654 -7.769 1.00 96.75 86 ARG A C 1
ATOM 661 O O . ARG A 1 86 ? -5.040 -5.587 -7.047 1.00 96.75 86 ARG A O 1
ATOM 668 N N . VAL A 1 87 ? -4.139 -5.710 -9.097 1.00 96.81 87 VAL A N 1
ATOM 669 C CA . VAL A 1 87 ? -5.427 -5.659 -9.812 1.00 96.81 87 VAL A CA 1
ATOM 670 C C . VAL A 1 87 ? -6.304 -6.862 -9.446 1.00 96.81 87 VAL A C 1
ATOM 672 O O . VAL A 1 87 ? -7.487 -6.699 -9.145 1.00 96.81 87 VAL A O 1
ATOM 675 N N . ALA A 1 88 ? -5.729 -8.065 -9.376 1.00 97.94 88 ALA A N 1
ATOM 676 C CA . ALA A 1 88 ? -6.443 -9.268 -8.956 1.00 97.94 88 ALA A CA 1
ATOM 677 C C . ALA A 1 88 ? -6.980 -9.164 -7.517 1.00 97.94 88 ALA A C 1
ATOM 679 O O . ALA A 1 88 ? -8.084 -9.636 -7.240 1.00 97.94 88 ALA A O 1
ATOM 680 N N . ALA A 1 89 ? -6.245 -8.520 -6.603 1.00 96.94 89 ALA A N 1
ATOM 681 C CA . ALA A 1 89 ? -6.709 -8.268 -5.240 1.00 96.94 89 ALA A CA 1
ATOM 682 C C . ALA A 1 89 ? -7.922 -7.324 -5.199 1.00 96.94 89 ALA A C 1
ATOM 684 O O . ALA A 1 89 ? -8.863 -7.596 -4.455 1.00 96.94 89 ALA A O 1
ATOM 685 N N . PHE A 1 90 ? -7.952 -6.280 -6.034 1.00 95.69 90 PHE A N 1
ATOM 686 C CA . PHE A 1 90 ? -9.116 -5.392 -6.161 1.00 95.69 90 PHE A CA 1
ATOM 687 C C . PHE A 1 90 ? -10.334 -6.105 -6.750 1.00 95.69 90 PHE A C 1
ATOM 689 O O . PHE A 1 90 ? -11.440 -5.967 -6.230 1.00 95.69 90 PHE A O 1
ATOM 696 N N . ILE A 1 91 ? -10.137 -6.925 -7.786 1.00 95.81 91 ILE A N 1
ATOM 697 C CA . ILE A 1 91 ? -11.215 -7.743 -8.359 1.00 95.81 91 ILE A CA 1
ATOM 698 C C . ILE A 1 91 ? -11.764 -8.710 -7.305 1.00 95.81 91 ILE A C 1
ATOM 700 O O . ILE A 1 91 ? -12.979 -8.875 -7.188 1.00 95.81 91 ILE A O 1
ATOM 704 N N . ARG A 1 92 ? -10.886 -9.342 -6.517 1.00 97.06 92 ARG A N 1
ATOM 705 C CA . ARG A 1 92 ? -11.297 -10.208 -5.408 1.00 97.06 92 ARG A CA 1
ATOM 706 C C . ARG A 1 92 ? -12.109 -9.422 -4.382 1.00 97.06 92 ARG A C 1
ATOM 708 O O . ARG A 1 92 ? -13.209 -9.853 -4.067 1.00 97.06 92 ARG A O 1
ATOM 715 N N . LEU A 1 93 ? -11.628 -8.258 -3.940 1.00 95.44 93 LEU A N 1
ATOM 716 C CA . LEU A 1 93 ? -12.347 -7.387 -3.006 1.00 95.44 93 LEU A CA 1
ATOM 717 C C . LEU A 1 93 ? -13.749 -7.031 -3.520 1.00 95.44 93 LEU A C 1
ATOM 719 O O . LEU A 1 93 ? -14.714 -7.121 -2.766 1.00 95.44 93 LEU A O 1
ATOM 723 N N . GLN A 1 94 ? -13.879 -6.681 -4.803 1.00 93.62 94 GLN A N 1
ATOM 724 C CA . GLN A 1 94 ? -15.168 -6.359 -5.419 1.00 93.62 94 GLN A CA 1
ATOM 725 C C . GLN A 1 94 ? -16.134 -7.553 -5.402 1.00 93.62 94 GLN A C 1
ATOM 727 O O . GLN A 1 94 ? -17.322 -7.365 -5.146 1.00 93.62 94 GLN A O 1
ATOM 732 N N . LYS A 1 95 ? -15.628 -8.770 -5.639 1.00 95.81 95 LYS A N 1
ATOM 733 C CA . LYS A 1 95 ? -16.420 -10.011 -5.669 1.00 95.81 95 LYS A CA 1
ATOM 734 C C . LYS A 1 95 ? -16.757 -10.567 -4.284 1.00 95.81 95 LYS A C 1
ATOM 736 O O . LYS A 1 95 ? -17.766 -11.251 -4.153 1.00 95.81 95 LYS A O 1
ATOM 741 N N . THR A 1 96 ? -15.933 -10.310 -3.270 1.00 97.94 96 THR A N 1
ATOM 742 C CA . THR A 1 96 ? -16.162 -10.810 -1.908 1.00 97.94 96 THR A CA 1
ATOM 743 C C . THR A 1 96 ? -17.382 -10.113 -1.285 1.00 97.94 96 THR A C 1
ATOM 745 O O . THR A 1 96 ? -17.407 -8.874 -1.260 1.00 97.94 96 THR A O 1
ATOM 748 N N . PRO A 1 97 ? -18.379 -10.859 -0.767 1.00 97.81 97 PRO A N 1
ATOM 749 C CA . PRO A 1 97 ? -19.507 -10.294 -0.025 1.00 97.81 97 PRO A CA 1
ATOM 750 C C . PRO A 1 97 ? -19.038 -9.462 1.170 1.00 97.81 97 PRO A C 1
ATOM 752 O O . PRO A 1 97 ? -18.040 -9.798 1.799 1.00 97.81 97 PRO A O 1
ATOM 755 N N . ARG A 1 98 ? -19.758 -8.389 1.519 1.00 97.56 98 ARG A N 1
ATOM 756 C CA . ARG A 1 98 ? -19.346 -7.471 2.603 1.00 97.56 98 ARG A CA 1
ATOM 757 C C . ARG A 1 98 ? -19.106 -8.185 3.936 1.00 97.56 98 ARG A C 1
ATOM 759 O O . ARG A 1 98 ? -18.094 -7.921 4.573 1.00 97.56 98 ARG A O 1
ATOM 766 N N . ALA A 1 99 ? -19.952 -9.156 4.278 1.00 97.56 99 ALA A N 1
ATOM 767 C CA . ALA A 1 99 ? -19.822 -9.958 5.494 1.00 97.56 99 ALA A CA 1
ATOM 768 C C . ALA A 1 99 ? -18.544 -10.825 5.549 1.00 97.56 99 ALA A C 1
ATOM 770 O O . ALA A 1 99 ? -18.110 -11.217 6.626 1.00 97.56 99 ALA A O 1
ATOM 771 N N . GLU A 1 100 ? -17.919 -11.113 4.404 1.00 97.88 100 GLU A N 1
ATOM 772 C CA . GLU A 1 100 ? -16.685 -11.905 4.313 1.00 97.88 100 GLU A CA 1
ATOM 773 C C . GLU A 1 100 ? -15.426 -11.034 4.151 1.00 97.88 100 GLU A C 1
ATOM 775 O O . GLU A 1 100 ? -14.299 -11.540 4.181 1.00 97.88 100 GLU A O 1
ATOM 780 N N . ARG A 1 101 ? -15.582 -9.717 3.956 1.00 97.62 101 ARG A N 1
ATOM 781 C CA . ARG A 1 101 ? -14.451 -8.799 3.780 1.00 97.62 101 ARG A CA 1
ATOM 782 C C . ARG A 1 101 ? -13.763 -8.559 5.117 1.00 97.62 101 ARG A C 1
ATOM 784 O O . ARG A 1 101 ? -14.379 -8.100 6.071 1.00 97.62 101 ARG A O 1
ATOM 791 N N . LYS A 1 102 ? -12.453 -8.797 5.147 1.00 95.75 102 LYS A N 1
ATOM 792 C CA . LYS A 1 102 ? -11.586 -8.464 6.282 1.00 95.75 102 LYS A CA 1
ATOM 793 C C . LYS A 1 102 ? -10.914 -7.121 6.024 1.00 95.75 102 LYS A C 1
ATOM 795 O O . LYS A 1 102 ? -10.143 -7.002 5.072 1.00 95.75 102 LYS A O 1
ATOM 800 N N . LEU A 1 103 ? -11.232 -6.128 6.848 1.00 95.81 103 LEU A N 1
ATOM 801 C CA . LEU A 1 103 ? -10.675 -4.778 6.777 1.00 95.81 103 LEU A CA 1
ATOM 802 C C . LEU A 1 103 ? -9.717 -4.557 7.948 1.00 95.81 103 LEU A C 1
ATOM 804 O O . LEU A 1 103 ? -9.959 -5.050 9.046 1.00 95.81 103 LEU A O 1
ATOM 8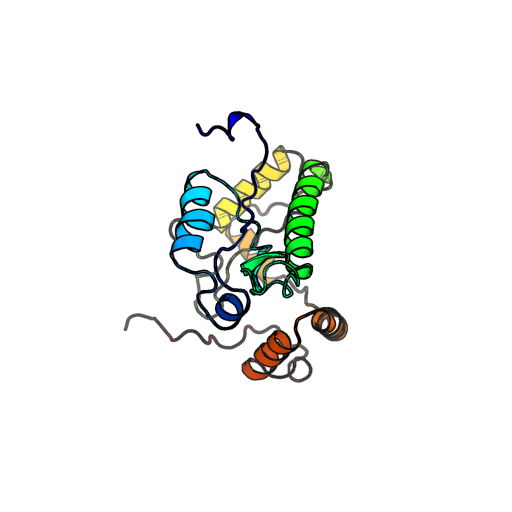08 N N . ALA A 1 104 ? -8.645 -3.810 7.704 1.00 95.19 104 ALA A N 1
ATOM 809 C CA . ALA A 1 104 ? -7.728 -3.351 8.738 1.00 95.19 104 ALA A CA 1
ATOM 810 C C . ALA A 1 104 ? -7.729 -1.820 8.740 1.00 95.19 104 ALA A C 1
ATOM 812 O O . ALA A 1 104 ? -7.549 -1.205 7.688 1.00 95.19 104 ALA A O 1
ATOM 813 N N . ILE A 1 105 ? -7.935 -1.223 9.911 1.00 93.75 105 ILE A N 1
ATOM 814 C CA . ILE A 1 105 ? -7.803 0.218 10.135 1.00 93.75 105 ILE A CA 1
ATOM 815 C C . ILE A 1 105 ? -6.481 0.418 10.872 1.00 93.75 105 ILE A C 1
ATOM 817 O O . ILE A 1 105 ? -6.305 -0.092 11.974 1.00 93.75 105 ILE A O 1
ATOM 821 N N . LEU A 1 106 ? -5.539 1.115 10.237 1.00 91.88 106 LEU A N 1
ATOM 822 C CA . LEU A 1 106 ? -4.227 1.402 10.814 1.00 91.88 106 LEU A CA 1
ATOM 823 C C . LEU A 1 106 ? -4.237 2.813 11.396 1.00 91.88 106 LEU A C 1
ATOM 825 O O . LEU A 1 106 ? -4.479 3.778 10.671 1.00 91.88 106 LEU A O 1
ATOM 829 N N . ILE A 1 107 ? -3.968 2.916 12.694 1.00 89.44 107 ILE A N 1
ATOM 830 C CA . ILE A 1 107 ? -3.884 4.186 13.413 1.00 89.44 107 ILE A CA 1
ATOM 831 C C . ILE A 1 107 ? -2.400 4.480 13.662 1.00 89.44 107 ILE A C 1
ATOM 833 O O . ILE A 1 107 ? -1.715 3.630 14.232 1.00 89.44 107 ILE A O 1
ATOM 837 N N . PRO A 1 108 ? -1.874 5.635 13.216 1.00 85.00 108 PRO A N 1
ATOM 838 C CA . PRO A 1 108 ? -0.494 6.000 13.495 1.00 85.00 108 PRO A CA 1
ATOM 839 C C . PRO A 1 108 ? -0.318 6.243 14.994 1.00 85.00 108 PRO A C 1
ATOM 841 O O . PRO A 1 108 ? -1.135 6.922 15.616 1.00 85.00 108 PRO A O 1
ATOM 844 N N . ASP A 1 109 ? 0.763 5.720 15.559 1.00 81.06 109 ASP A N 1
ATOM 845 C CA . ASP A 1 109 ? 1.131 5.956 16.949 1.00 81.06 109 ASP A CA 1
ATOM 846 C C . ASP A 1 109 ? 2.577 6.441 17.046 1.00 81.06 109 ASP A C 1
ATOM 848 O O . ASP A 1 109 ? 3.449 6.028 16.275 1.00 81.06 109 ASP A O 1
ATOM 852 N N . TYR A 1 110 ? 2.813 7.346 17.991 1.00 78.38 110 TYR A N 1
ATOM 853 C CA . TYR A 1 110 ? 4.110 7.958 18.249 1.00 78.38 110 TYR A CA 1
ATOM 854 C C . TYR A 1 110 ? 4.432 7.814 19.739 1.00 78.38 110 TYR A C 1
ATOM 856 O O . TYR A 1 110 ? 4.265 8.775 20.493 1.00 78.38 110 TYR A O 1
ATOM 864 N N . PRO A 1 111 ? 4.926 6.640 20.173 1.00 66.88 111 PRO A N 1
ATOM 865 C CA . PRO A 1 111 ? 5.135 6.335 21.591 1.00 66.88 111 PRO A CA 1
ATOM 866 C C . PRO A 1 111 ? 6.073 7.320 22.298 1.00 66.88 111 PRO A C 1
ATOM 868 O O . PRO A 1 111 ? 5.925 7.605 23.482 1.00 66.88 111 PRO A O 1
ATOM 871 N N . SER A 1 112 ? 7.028 7.890 21.558 1.00 67.19 112 SER A N 1
ATOM 872 C CA . SER A 1 112 ? 7.971 8.890 22.063 1.00 67.19 112 SER A CA 1
ATOM 873 C C . SER A 1 112 ? 7.371 10.292 22.241 1.00 67.19 112 SER A C 1
ATOM 875 O O . SER A 1 112 ? 8.077 11.197 22.676 1.00 67.19 112 SER A O 1
ATOM 877 N N . ALA A 1 113 ? 6.102 10.505 21.884 1.00 72.12 113 ALA A N 1
ATOM 878 C CA . ALA A 1 113 ? 5.410 11.785 21.987 1.00 72.12 113 ALA A CA 1
ATOM 879 C C . ALA A 1 113 ? 4.028 11.593 22.647 1.00 72.12 113 ALA A C 1
ATOM 881 O O . ALA A 1 113 ? 3.032 11.391 21.945 1.00 72.12 113 ALA A O 1
ATOM 882 N N . PRO A 1 114 ? 3.947 11.675 23.990 1.00 68.38 114 PRO A N 1
ATOM 883 C CA . PRO A 1 114 ? 2.700 11.493 24.726 1.00 68.38 114 PRO A CA 1
ATOM 884 C C . PRO A 1 114 ? 1.564 12.366 24.175 1.00 68.38 114 PRO A C 1
ATOM 886 O O . PRO A 1 114 ? 1.754 13.551 23.895 1.00 68.38 114 PRO A O 1
ATOM 889 N N . GLY A 1 115 ? 0.377 11.778 24.006 1.00 68.69 115 GLY A N 1
ATOM 890 C CA . GLY A 1 115 ? -0.796 12.459 23.446 1.00 68.69 115 GLY A CA 1
ATOM 891 C C . GLY A 1 115 ? -0.849 12.524 21.913 1.00 68.69 115 GLY A C 1
ATOM 892 O O . GLY A 1 115 ? -1.738 13.183 21.378 1.00 68.69 115 GLY A O 1
ATOM 893 N N . ARG A 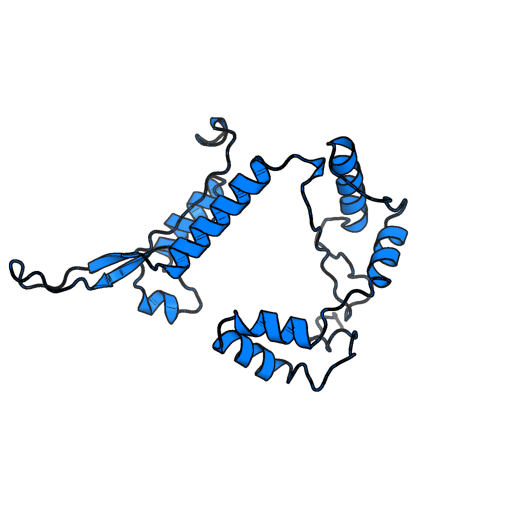1 116 ? 0.069 11.856 21.195 1.00 72.56 116 ARG A N 1
ATOM 894 C CA . ARG A 1 116 ? 0.049 11.751 19.721 1.00 72.56 116 ARG A CA 1
ATOM 895 C C . ARG A 1 116 ? -0.437 10.404 19.176 1.00 72.56 116 ARG A C 1
ATOM 897 O O . ARG A 1 116 ? -0.312 10.157 17.976 1.00 72.56 116 ARG A O 1
ATOM 904 N N . THR A 1 117 ? -1.020 9.554 20.011 1.00 78.00 117 THR A N 1
ATOM 905 C CA . THR A 1 117 ? -1.681 8.332 19.542 1.00 78.00 117 THR A CA 1
ATOM 906 C C . THR A 1 117 ? -2.871 8.696 18.661 1.00 78.00 117 THR A C 1
ATOM 908 O O . THR A 1 117 ? -3.730 9.487 19.048 1.00 78.00 117 THR A O 1
ATOM 911 N N . GLY A 1 118 ? -2.892 8.173 17.436 1.00 78.25 118 GLY A N 1
ATOM 912 C CA . GLY A 1 118 ? -3.870 8.560 16.424 1.00 78.25 118 GLY A CA 1
ATOM 913 C C . GLY A 1 118 ? -3.730 10.003 15.948 1.00 78.25 118 GLY A C 1
ATOM 914 O O . GLY A 1 118 ? -4.710 10.596 15.513 1.00 78.25 118 GLY A O 1
ATOM 915 N N . TYR A 1 119 ? -2.539 10.600 16.010 1.00 82.25 119 TYR A N 1
ATOM 916 C CA . TYR A 1 119 ? -2.350 11.958 15.509 1.00 82.25 119 TYR A CA 1
ATOM 917 C C . TYR A 1 119 ? -2.437 12.012 13.977 1.00 82.25 119 TYR A C 1
ATOM 919 O O . TYR A 1 119 ? -1.585 11.473 13.267 1.00 82.25 119 TYR A O 1
ATOM 927 N N . ALA A 1 120 ? -3.437 12.732 13.469 1.00 86.06 120 ALA A N 1
ATOM 928 C CA . ALA A 1 120 ? -3.543 13.139 12.074 1.00 86.06 120 ALA A CA 1
ATOM 929 C C . ALA A 1 120 ? -3.955 14.616 11.994 1.00 86.06 120 ALA A C 1
ATOM 931 O O . ALA A 1 120 ? -4.865 15.068 12.689 1.00 86.06 120 ALA A O 1
ATOM 932 N N . VAL A 1 121 ? -3.264 15.392 11.155 1.00 87.62 121 VAL A N 1
ATOM 933 C CA . VAL A 1 121 ? -3.467 16.845 11.069 1.00 87.62 121 VAL A CA 1
ATOM 934 C C . VAL A 1 121 ? -4.894 17.157 10.613 1.00 87.62 121 VAL A C 1
ATOM 936 O O . VAL A 1 121 ? -5.293 16.785 9.513 1.00 87.62 121 VAL A O 1
ATOM 939 N N . GLY A 1 122 ? -5.642 17.875 11.456 1.00 88.94 122 GLY A N 1
ATOM 940 C CA . GLY A 1 122 ? -7.004 18.323 11.153 1.00 88.94 122 GLY A CA 1
ATOM 941 C C . GLY A 1 122 ? -8.087 17.246 11.268 1.00 88.94 122 GLY A C 1
ATOM 942 O O . GLY A 1 122 ? -9.206 17.494 10.826 1.00 88.94 122 GLY A O 1
ATOM 943 N N . LEU A 1 123 ? -7.783 16.078 11.848 1.00 91.62 123 LEU A N 1
ATOM 944 C CA . LEU A 1 123 ? -8.723 14.966 11.981 1.00 91.62 123 LEU A CA 1
ATOM 945 C C . LEU A 1 123 ? -8.758 14.433 13.418 1.00 91.62 123 LEU A C 1
ATOM 947 O O . LEU A 1 123 ? -7.723 14.099 13.989 1.00 91.62 123 LEU A O 1
ATOM 951 N N . ASP A 1 124 ? -9.959 14.294 13.977 1.00 92.44 124 ASP A N 1
ATOM 952 C CA . ASP A 1 124 ? -10.179 13.519 15.201 1.00 92.44 124 ASP A CA 1
ATOM 953 C C . ASP A 1 124 ? -10.225 12.029 14.835 1.00 92.44 124 ASP A C 1
ATOM 955 O O . ASP A 1 124 ? -11.272 11.499 14.449 1.00 92.44 124 ASP A O 1
ATOM 959 N N . VAL A 1 125 ? -9.061 11.369 14.860 1.00 93.81 125 VAL A N 1
ATOM 960 C CA . VAL A 1 125 ? -8.918 9.978 14.403 1.00 93.81 125 VAL A CA 1
ATOM 961 C C . VAL A 1 125 ? -9.761 9.010 15.230 1.00 93.81 125 VAL A C 1
ATOM 963 O O . VAL A 1 125 ? -10.519 8.267 14.606 1.00 93.81 125 VAL A O 1
ATOM 966 N N . PRO A 1 126 ? -9.712 8.999 16.577 1.00 92.94 126 PRO A N 1
ATOM 967 C CA . PRO A 1 126 ? -10.541 8.084 17.358 1.00 92.94 126 PRO A CA 1
ATOM 968 C C . PRO A 1 126 ? -12.039 8.224 17.061 1.00 92.94 126 PRO A C 1
ATOM 970 O O . PRO A 1 126 ? -12.704 7.224 16.788 1.00 92.94 126 PRO A O 1
ATOM 973 N N . SER A 1 127 ? -12.564 9.454 17.029 1.00 94.56 127 SER A N 1
ATOM 974 C CA . SER A 1 127 ? -13.979 9.689 16.714 1.00 94.56 127 SER A CA 1
ATOM 975 C C . SER A 1 127 ? -14.322 9.275 15.279 1.00 94.56 127 SER A C 1
ATOM 977 O O . SER A 1 127 ? -15.372 8.681 15.037 1.00 94.56 127 SER A O 1
ATOM 979 N N . SER A 1 128 ? -13.419 9.521 14.326 1.00 96.06 128 SER A N 1
ATOM 980 C CA . SER A 1 128 ? -13.597 9.105 12.928 1.00 96.06 128 SER A CA 1
ATOM 981 C C . SER A 1 128 ? -13.612 7.586 12.778 1.00 96.06 128 SER A C 1
ATOM 983 O O . SER A 1 128 ? -14.387 7.054 11.989 1.00 96.06 128 SER A O 1
ATOM 985 N N . VAL A 1 129 ? -12.784 6.867 13.540 1.00 96.50 129 VAL A N 1
ATOM 986 C CA . VAL A 1 129 ? -12.772 5.399 13.540 1.00 96.50 129 VAL A CA 1
ATOM 987 C C . VAL A 1 129 ? -14.080 4.846 14.089 1.00 96.50 129 VAL A C 1
ATOM 989 O O . VAL A 1 129 ? -14.646 3.958 13.460 1.00 96.50 129 VAL A O 1
ATOM 992 N N . LEU A 1 130 ? -14.608 5.394 15.187 1.00 97.19 130 LEU A N 1
ATOM 993 C CA . LEU A 1 130 ? -15.920 4.987 15.702 1.00 97.19 130 LEU A CA 1
ATOM 994 C C . LEU A 1 130 ? -17.028 5.190 14.663 1.00 97.19 130 LEU A C 1
ATOM 996 O O . LEU A 1 130 ? -17.801 4.266 14.412 1.00 97.19 130 LEU A O 1
ATOM 1000 N N . ALA A 1 131 ? -17.057 6.348 13.997 1.00 97.62 131 ALA A N 1
ATOM 1001 C CA . ALA A 1 131 ? -18.003 6.609 12.914 1.00 97.62 131 ALA A CA 1
ATOM 1002 C C . ALA A 1 131 ? -17.859 5.589 11.767 1.00 97.62 131 ALA A C 1
ATOM 1004 O O . ALA A 1 131 ? -18.847 4.990 11.350 1.00 97.62 131 ALA A O 1
ATOM 1005 N N . MET A 1 132 ? -16.626 5.302 11.327 1.00 97.69 132 MET A N 1
ATOM 1006 C CA . MET A 1 132 ? -16.369 4.284 10.301 1.00 97.69 132 MET A CA 1
ATOM 1007 C C . MET A 1 132 ? -16.838 2.885 10.723 1.00 97.69 132 MET A C 1
ATOM 1009 O O . MET A 1 132 ? -17.356 2.145 9.891 1.00 97.69 132 MET A O 1
ATOM 1013 N N . LEU A 1 133 ? -16.663 2.493 11.989 1.00 97.88 133 LEU A N 1
ATOM 1014 C CA . LEU A 1 133 ? -17.109 1.188 12.488 1.00 97.88 133 LEU A CA 1
ATOM 1015 C C . LEU A 1 133 ? -18.638 1.065 12.466 1.00 97.88 133 LEU A C 1
ATOM 1017 O O . LEU A 1 133 ? -19.154 0.019 12.063 1.00 97.88 133 LEU A O 1
ATOM 1021 N N . HIS A 1 134 ? -19.355 2.127 12.842 1.00 97.81 134 HIS A N 1
ATOM 1022 C CA . HIS A 1 134 ? -20.813 2.178 12.733 1.00 97.81 134 HIS A CA 1
ATOM 1023 C C . HIS A 1 134 ? -21.271 2.094 11.272 1.00 97.81 134 HIS A C 1
ATOM 1025 O O . HIS A 1 134 ? -22.058 1.204 10.946 1.00 97.81 134 HIS A O 1
ATOM 1031 N N . ASP A 1 135 ? -20.701 2.909 10.379 1.00 98.00 135 ASP A N 1
ATOM 1032 C CA . ASP A 1 135 ? -21.016 2.885 8.944 1.00 98.00 135 ASP A CA 1
ATOM 1033 C C . ASP A 1 135 ? -20.775 1.494 8.335 1.00 98.00 135 ASP A C 1
ATOM 1035 O O . ASP A 1 135 ? -21.594 0.971 7.577 1.00 98.00 135 ASP A O 1
ATOM 1039 N N . LEU A 1 136 ? -19.654 0.849 8.670 1.00 98.00 136 LEU A N 1
ATOM 1040 C CA . LEU A 1 136 ? -19.337 -0.496 8.189 1.00 98.00 136 LEU A CA 1
ATOM 1041 C C . LEU A 1 136 ? -20.358 -1.529 8.681 1.00 98.00 136 LEU A C 1
ATOM 1043 O O . LEU A 1 136 ? -20.816 -2.355 7.886 1.00 98.00 136 LEU A O 1
ATOM 1047 N N . SER A 1 137 ? -20.742 -1.470 9.957 1.00 97.50 137 SER A N 1
ATOM 1048 C CA . SER A 1 137 ? -21.766 -2.350 10.529 1.00 97.50 137 SER A CA 1
ATOM 1049 C C . SER A 1 137 ? -23.107 -2.189 9.802 1.00 97.50 137 SER A C 1
ATOM 1051 O O . SER A 1 137 ? -23.669 -3.168 9.305 1.00 97.50 137 SER A O 1
ATOM 1053 N N . GLU A 1 138 ? -23.569 -0.949 9.612 1.00 97.94 138 GLU A N 1
ATOM 1054 C CA . GLU A 1 138 ? -24.815 -0.634 8.896 1.00 97.94 138 GLU A CA 1
ATOM 1055 C C . GLU A 1 138 ? -24.796 -1.093 7.431 1.00 97.94 138 GLU A C 1
ATOM 1057 O O . GLU A 1 138 ? -25.814 -1.516 6.880 1.00 97.94 138 GLU A O 1
ATOM 1062 N N . GLN A 1 139 ? -23.626 -1.066 6.790 1.00 97.31 139 GLN A N 1
ATOM 1063 C CA . GLN A 1 139 ? -23.446 -1.537 5.417 1.00 97.31 139 GLN A CA 1
ATOM 1064 C C . GLN A 1 139 ? -23.335 -3.068 5.294 1.00 97.31 139 GLN A C 1
ATOM 1066 O O . GLN A 1 139 ? -23.204 -3.568 4.168 1.00 97.31 139 GLN A O 1
ATOM 1071 N N . GLY A 1 140 ? -23.406 -3.818 6.399 1.00 97.06 140 GLY A N 1
ATOM 1072 C CA . GLY A 1 140 ? -23.402 -5.283 6.425 1.00 97.06 140 GLY A CA 1
ATOM 1073 C C . GLY A 1 140 ? -22.009 -5.919 6.456 1.00 97.06 140 GLY A C 1
ATOM 1074 O O . GLY A 1 140 ? -21.849 -7.064 6.022 1.00 97.06 140 GLY A O 1
ATOM 1075 N N . TYR A 1 141 ? -20.990 -5.186 6.909 1.00 98.31 141 TYR A N 1
ATOM 1076 C CA . TYR A 1 141 ? -19.703 -5.779 7.273 1.00 98.31 141 TYR A CA 1
ATOM 1077 C C . TYR A 1 141 ? -19.796 -6.409 8.664 1.00 98.31 141 TYR A C 1
ATOM 1079 O O . TYR A 1 141 ? -20.533 -5.935 9.526 1.00 98.31 141 TYR A O 1
ATOM 1087 N N . VAL A 1 142 ? -19.025 -7.471 8.901 1.00 97.81 142 VAL A N 1
ATOM 1088 C CA . VAL A 1 142 ? -18.910 -8.048 10.244 1.00 97.81 142 VAL A CA 1
ATOM 1089 C C . VAL A 1 142 ? -17.991 -7.155 11.072 1.00 97.81 142 VAL A C 1
ATOM 1091 O O . VAL A 1 142 ? -16.782 -7.125 10.849 1.00 97.81 142 VAL A O 1
ATOM 1094 N N . VAL A 1 143 ? -18.579 -6.435 12.024 1.00 96.69 143 VAL A N 1
ATOM 1095 C CA . VAL A 1 143 ? -17.879 -5.630 13.029 1.00 96.69 143 VAL A CA 1
ATOM 1096 C C . VAL A 1 143 ? -18.193 -6.227 14.400 1.00 96.69 143 VAL A C 1
ATOM 1098 O O . VAL A 1 143 ? -19.332 -6.614 14.657 1.00 96.69 143 VAL A O 1
ATOM 1101 N N . GLY A 1 144 ? -17.169 -6.372 15.243 1.00 92.81 144 GLY A N 1
ATOM 1102 C CA . GLY A 1 144 ? -17.330 -6.841 16.620 1.00 92.81 144 GLY A CA 1
ATOM 1103 C C . GLY A 1 144 ? -17.975 -5.785 17.520 1.00 92.81 144 GLY A C 1
ATOM 1104 O O . GLY A 1 144 ? -18.682 -4.892 17.057 1.00 92.81 144 GLY A O 1
ATOM 1105 N N . GLU A 1 145 ? -17.708 -5.873 18.820 1.00 93.88 145 GLU A N 1
ATOM 1106 C CA . GLU A 1 145 ? -18.120 -4.833 19.762 1.00 93.88 145 GLU A CA 1
ATOM 1107 C C . GLU A 1 145 ? -17.460 -3.493 19.403 1.00 93.88 145 GLU A C 1
ATOM 1109 O O . GLU A 1 145 ? -16.240 -3.414 19.248 1.00 93.88 145 GLU A O 1
ATOM 1114 N N . ILE A 1 146 ? -18.279 -2.451 19.229 1.00 95.94 146 ILE A N 1
ATOM 1115 C CA . ILE A 1 146 ? -17.811 -1.094 18.932 1.00 95.94 146 ILE A CA 1
ATOM 1116 C C . ILE A 1 146 ? -17.677 -0.340 20.266 1.00 95.94 146 ILE A C 1
ATOM 1118 O O . ILE A 1 146 ? -18.675 -0.239 20.992 1.00 95.94 146 ILE A O 1
ATOM 1122 N N . PRO A 1 147 ? -16.489 0.204 20.599 1.00 95.50 147 PRO A N 1
ATOM 1123 C CA . PRO A 1 147 ? -16.300 1.019 21.799 1.00 95.50 147 PRO A CA 1
ATOM 1124 C C . PRO A 1 147 ? -17.243 2.228 21.816 1.00 95.50 147 PRO A C 1
ATOM 1126 O O . PRO A 1 147 ? -17.534 2.806 20.771 1.00 95.50 147 PRO A O 1
ATOM 1129 N N . GLN A 1 148 ? -17.720 2.636 22.991 1.00 95.12 148 GLN A N 1
ATOM 1130 C CA . GLN A 1 148 ? -18.701 3.722 23.109 1.00 95.12 148 GLN A CA 1
ATOM 1131 C C . GLN A 1 148 ? -18.045 5.101 23.126 1.00 95.12 148 GLN A C 1
ATOM 1133 O O . GLN A 1 148 ? -18.699 6.107 22.849 1.00 95.12 148 GLN A O 1
ATOM 1138 N N . THR A 1 149 ? -16.751 5.166 23.452 1.00 95.31 149 THR A N 1
ATOM 1139 C CA . THR A 1 149 ? -16.008 6.425 23.508 1.00 95.31 149 THR A CA 1
ATOM 1140 C C . THR A 1 149 ? -14.655 6.338 22.797 1.00 95.31 149 THR A C 1
ATOM 1142 O O . THR A 1 149 ? -14.036 5.272 22.759 1.00 95.31 149 THR A O 1
ATOM 1145 N N . PRO A 1 150 ? -14.139 7.471 22.275 1.00 92.12 150 PRO A N 1
ATOM 1146 C CA . PRO A 1 150 ? -12.770 7.582 21.770 1.00 92.12 150 PRO A CA 1
ATOM 1147 C C . PRO A 1 150 ? -11.711 7.012 22.715 1.00 92.12 150 PRO A C 1
ATOM 1149 O O . PRO A 1 150 ? -10.747 6.394 22.277 1.00 92.12 150 PRO A O 1
ATOM 1152 N N . ARG A 1 151 ? -11.907 7.212 24.021 1.00 90.69 151 ARG A N 1
ATOM 1153 C CA . ARG A 1 151 ? -10.994 6.728 25.050 1.00 90.69 151 ARG A CA 1
ATOM 1154 C C . ARG A 1 151 ? -11.016 5.208 25.156 1.00 90.69 151 ARG A C 1
ATOM 1156 O O . ARG A 1 151 ? -9.958 4.604 25.123 1.00 90.69 151 ARG A O 1
ATOM 1163 N N . GLU A 1 152 ? -12.200 4.599 25.198 1.00 92.81 152 GLU A N 1
ATOM 1164 C CA . GLU A 1 152 ? -12.331 3.136 25.214 1.00 92.81 152 GLU A CA 1
ATOM 1165 C C . GLU A 1 152 ? -11.709 2.488 23.971 1.00 92.81 152 GLU A C 1
ATOM 1167 O O . GLU A 1 152 ? -11.088 1.431 24.073 1.00 92.81 152 GLU A O 1
ATOM 1172 N N . LEU A 1 153 ? -11.831 3.131 22.802 1.00 92.19 153 LEU A N 1
ATOM 1173 C CA . LEU A 1 153 ? -11.155 2.677 21.588 1.00 92.19 153 LEU A CA 1
ATOM 1174 C C . LEU A 1 153 ? -9.634 2.661 21.776 1.00 92.19 153 LEU A C 1
ATOM 1176 O O . LEU A 1 153 ? -9.008 1.641 21.499 1.00 92.19 153 LEU A O 1
ATOM 1180 N N . LEU A 1 154 ? -9.042 3.758 22.249 1.00 88.75 154 LEU A N 1
ATOM 1181 C CA . LEU A 1 154 ? -7.595 3.839 22.466 1.00 88.75 154 LEU A CA 1
ATOM 1182 C C . LEU A 1 154 ? -7.119 2.848 23.537 1.00 88.75 154 LEU A C 1
ATOM 1184 O O . LEU A 1 154 ? -6.179 2.096 23.285 1.00 88.75 154 LEU A O 1
ATOM 1188 N N . ASP A 1 155 ? -7.826 2.761 24.665 1.00 87.88 155 ASP A N 1
ATOM 1189 C CA . ASP A 1 155 ? -7.524 1.822 25.751 1.00 87.88 155 ASP A CA 1
ATOM 1190 C C . ASP A 1 155 ? -7.543 0.359 25.244 1.00 87.88 155 ASP A C 1
ATOM 1192 O O . ASP A 1 155 ? -6.716 -0.465 25.641 1.00 87.88 155 ASP A O 1
ATOM 1196 N N . SER A 1 156 ? -8.450 0.023 24.313 1.00 87.31 156 SER A N 1
ATOM 1197 C CA . SER A 1 156 ? -8.517 -1.317 23.709 1.00 87.31 156 SER A CA 1
ATOM 1198 C C . SER A 1 156 ? -7.312 -1.655 22.821 1.00 87.31 156 SER A C 1
ATOM 1200 O O . SER A 1 156 ? -6.932 -2.825 22.722 1.00 87.31 156 SER A O 1
ATOM 1202 N N . LEU A 1 157 ? -6.688 -0.647 22.201 1.00 85.25 157 LEU A N 1
ATOM 1203 C CA . LEU A 1 157 ? -5.522 -0.816 21.330 1.00 85.25 157 LEU A CA 1
ATOM 1204 C C . LEU A 1 157 ? -4.236 -0.998 22.140 1.00 85.25 157 LEU A C 1
ATOM 1206 O O . LEU A 1 157 ? -3.404 -1.828 21.775 1.00 85.25 157 LEU A O 1
ATOM 1210 N N . GLU A 1 158 ? -4.099 -0.296 23.266 1.00 78.44 158 GLU A N 1
ATOM 1211 C CA . GLU A 1 158 ? -2.965 -0.454 24.191 1.00 78.44 158 GLU A CA 1
ATOM 1212 C C . GLU A 1 158 ? -2.907 -1.865 24.805 1.00 78.44 158 GLU A C 1
ATOM 1214 O O . GLU A 1 158 ? -1.833 -2.395 25.096 1.00 78.44 158 GLU A O 1
ATOM 1219 N N . GLY A 1 159 ? -4.064 -2.514 24.962 1.00 65.88 159 GLY A N 1
ATOM 1220 C CA . GLY A 1 159 ? -4.177 -3.886 25.462 1.00 65.88 159 GLY A CA 1
ATOM 1221 C C . GLY A 1 159 ? -3.808 -4.982 24.452 1.00 65.88 159 GLY A C 1
ATOM 1222 O O . GLY A 1 159 ? -3.772 -6.160 24.830 1.00 65.88 159 GLY A O 1
ATOM 1223 N N . GLY A 1 160 ? -3.543 -4.632 23.188 1.00 65.50 160 GLY A N 1
ATOM 1224 C CA . GLY A 1 160 ? -3.215 -5.570 22.116 1.00 65.50 160 GLY A CA 1
ATOM 1225 C C . GLY A 1 160 ? -1.937 -6.356 22.414 1.00 65.50 160 GLY A C 1
ATOM 1226 O O . GLY A 1 160 ? -0.831 -5.823 22.386 1.00 65.50 160 GLY A O 1
ATOM 1227 N N . ARG A 1 161 ? -2.071 -7.654 22.710 1.00 60.53 161 ARG A N 1
ATOM 1228 C CA . ARG A 1 161 ? -0.940 -8.536 23.062 1.00 60.53 161 ARG A CA 1
ATOM 1229 C C . ARG A 1 161 ? -0.451 -9.417 21.917 1.00 60.53 161 ARG A C 1
ATOM 1231 O O . ARG A 1 161 ? 0.441 -10.241 22.160 1.00 60.53 161 ARG A O 1
ATOM 1238 N N . ASP A 1 162 ? -1.008 -9.249 20.727 1.00 72.00 162 ASP A N 1
ATOM 1239 C CA . ASP A 1 162 ? -0.673 -10.064 19.570 1.00 72.00 162 ASP A CA 1
ATOM 1240 C C . ASP A 1 162 ? 0.669 -9.611 18.995 1.00 72.00 162 ASP A C 1
ATOM 1242 O O . ASP A 1 162 ? 0.861 -8.463 18.607 1.00 72.00 162 ASP A O 1
ATOM 1246 N N . GLY A 1 163 ? 1.625 -10.533 18.994 1.00 76.00 163 GLY A N 1
ATOM 1247 C CA . GLY A 1 163 ? 2.948 -10.343 18.420 1.00 76.00 163 GLY A CA 1
ATOM 1248 C C . GLY A 1 163 ? 3.263 -11.496 17.484 1.00 76.00 163 GLY A C 1
ATOM 1249 O O . GLY A 1 163 ? 2.695 -12.581 17.603 1.00 76.00 163 GLY A O 1
ATOM 1250 N N . LEU A 1 164 ? 4.179 -11.261 16.554 1.00 83.12 164 LEU A N 1
ATOM 1251 C CA . LEU A 1 164 ? 4.637 -12.293 15.639 1.00 83.12 164 LEU A CA 1
ATOM 1252 C C . LEU A 1 164 ? 5.716 -13.145 16.319 1.00 83.12 164 LEU A C 1
ATOM 1254 O O . LEU A 1 164 ? 6.703 -12.606 16.822 1.00 83.12 164 LEU A O 1
ATOM 1258 N N . GLY A 1 165 ? 5.551 -14.470 16.335 1.00 85.75 165 GLY A N 1
ATOM 1259 C CA . GLY A 1 165 ? 6.569 -15.363 16.891 1.00 85.75 165 GLY A CA 1
ATOM 1260 C C . GLY A 1 165 ? 7.878 -15.280 16.096 1.00 85.75 165 GLY A C 1
ATOM 1261 O O . GLY A 1 165 ? 7.855 -15.107 14.878 1.00 85.75 165 GLY A O 1
ATOM 1262 N N . LEU A 1 166 ? 9.034 -15.447 16.753 1.00 86.31 166 LEU A N 1
ATOM 1263 C CA . LEU A 1 166 ? 10.342 -15.333 16.085 1.00 86.31 166 LEU A CA 1
ATOM 1264 C C . LEU A 1 166 ? 10.474 -16.283 14.883 1.00 86.31 166 LEU A C 1
ATOM 1266 O O . LEU A 1 166 ? 11.032 -15.917 13.849 1.00 86.31 166 LEU A O 1
ATOM 1270 N N . GLU A 1 167 ? 9.972 -17.511 15.003 1.00 87.50 167 GLU A N 1
ATOM 1271 C CA . GLU A 1 167 ? 10.012 -18.488 13.911 1.00 87.50 167 GLU A CA 1
ATOM 1272 C C . GLU A 1 167 ? 9.173 -18.047 12.708 1.00 87.50 167 GLU A C 1
ATOM 1274 O O . GLU A 1 167 ? 9.615 -18.177 11.564 1.00 87.50 167 GLU A O 1
ATOM 1279 N N . GLU A 1 168 ? 7.997 -17.468 12.957 1.00 88.38 168 GLU A N 1
ATOM 1280 C CA . GLU A 1 168 ? 7.124 -16.931 11.915 1.00 88.38 168 GLU A CA 1
ATOM 1281 C C . GLU A 1 168 ? 7.752 -15.699 11.262 1.00 88.38 168 GLU A C 1
ATOM 1283 O O . GLU A 1 168 ? 7.825 -15.628 10.036 1.00 88.38 168 GLU A O 1
ATOM 1288 N N . TYR A 1 169 ? 8.308 -14.782 12.059 1.00 88.75 169 TYR A N 1
ATOM 1289 C CA . TYR A 1 169 ? 9.072 -13.634 11.572 1.00 88.75 169 TYR A CA 1
ATOM 1290 C C . TYR A 1 169 ? 10.223 -14.060 10.651 1.00 88.75 169 TYR A C 1
ATOM 1292 O O . TYR A 1 169 ? 10.361 -13.551 9.534 1.00 88.75 169 TYR A O 1
ATOM 1300 N N . ARG A 1 170 ? 11.026 -15.049 11.070 1.00 87.00 170 ARG A N 1
ATOM 1301 C CA . ARG A 1 170 ? 12.106 -15.605 10.240 1.00 87.00 170 ARG A CA 1
ATOM 1302 C C . ARG A 1 170 ? 11.569 -16.250 8.967 1.00 87.00 170 ARG A C 1
ATOM 1304 O O . ARG A 1 170 ? 12.210 -16.140 7.925 1.00 87.00 170 ARG A O 1
ATOM 1311 N N . LYS A 1 171 ? 10.421 -16.930 9.029 1.00 90.81 171 LYS A N 1
ATOM 1312 C CA . LYS A 1 171 ? 9.785 -17.533 7.853 1.00 90.81 171 LYS A CA 1
ATOM 1313 C C . LYS A 1 171 ? 9.380 -16.463 6.841 1.00 90.81 171 LYS A C 1
ATOM 1315 O O . LYS A 1 171 ? 9.754 -16.599 5.684 1.00 90.81 171 LYS A O 1
ATOM 1320 N N . PHE A 1 172 ? 8.710 -15.394 7.272 1.00 89.19 172 PHE A N 1
ATOM 1321 C CA . PHE A 1 172 ? 8.328 -14.284 6.390 1.00 89.19 172 PHE A CA 1
ATOM 1322 C C . PHE A 1 172 ? 9.536 -13.548 5.809 1.00 89.19 172 PHE A C 1
ATOM 1324 O O . PHE A 1 172 ? 9.528 -13.162 4.644 1.00 89.19 172 PHE A O 1
ATOM 1331 N N . SER A 1 173 ? 10.605 -13.405 6.594 1.00 87.94 173 SER A N 1
ATOM 1332 C CA . SER A 1 173 ? 11.816 -12.704 6.159 1.00 87.94 173 SER A CA 1
ATOM 1333 C C . SER A 1 173 ? 12.540 -13.400 4.999 1.00 87.94 173 SER A C 1
ATOM 1335 O O . SER A 1 173 ? 13.253 -12.738 4.250 1.00 87.94 173 SER A O 1
ATOM 1337 N N . LYS A 1 174 ? 12.356 -14.717 4.812 1.00 89.19 174 LYS A N 1
ATOM 1338 C CA . LYS A 1 174 ? 12.976 -15.479 3.709 1.00 89.19 174 LYS A CA 1
ATOM 1339 C C . LYS A 1 174 ? 12.441 -15.098 2.330 1.00 89.19 174 LYS A C 1
ATOM 1341 O O . LYS A 1 174 ? 13.167 -15.249 1.354 1.00 89.19 174 LYS A O 1
ATOM 1346 N N . ASP A 1 175 ? 11.210 -14.600 2.265 1.00 88.62 175 ASP A N 1
ATOM 1347 C CA . ASP A 1 175 ? 10.560 -14.220 1.007 1.00 88.62 175 ASP A CA 1
ATOM 1348 C C . ASP A 1 175 ? 10.861 -12.758 0.614 1.00 88.62 175 ASP A C 1
ATOM 1350 O O . ASP A 1 175 ? 10.444 -12.293 -0.448 1.00 88.62 175 ASP A O 1
ATOM 1354 N N . LEU A 1 176 ? 11.586 -12.016 1.461 1.00 89.75 176 LEU A N 1
ATOM 1355 C CA . LEU A 1 176 ? 11.942 -10.618 1.234 1.00 89.75 176 LEU A CA 1
ATOM 1356 C C . LEU A 1 176 ? 13.295 -10.474 0.514 1.00 89.75 176 LEU A C 1
ATOM 1358 O O . LEU A 1 176 ? 14.173 -11.330 0.645 1.00 89.75 176 LEU A O 1
ATOM 1362 N N . PRO A 1 177 ? 13.524 -9.359 -0.210 1.00 90.38 177 PRO A N 1
ATOM 1363 C CA . PRO A 1 177 ? 14.822 -9.082 -0.814 1.00 90.38 177 PRO A CA 1
ATOM 1364 C C . PRO A 1 177 ? 15.941 -9.066 0.234 1.00 90.38 177 PRO A C 1
ATOM 1366 O O . PRO A 1 177 ? 15.871 -8.322 1.213 1.00 90.38 177 PRO A O 1
ATOM 1369 N N . ALA A 1 178 ? 17.013 -9.824 -0.010 1.00 90.38 178 ALA A N 1
ATOM 1370 C CA . ALA A 1 178 ? 18.128 -9.963 0.932 1.00 90.38 178 ALA A CA 1
ATOM 1371 C C . ALA A 1 178 ? 18.741 -8.613 1.349 1.00 90.38 178 ALA A C 1
ATOM 1373 O O . ALA A 1 178 ? 19.092 -8.428 2.511 1.00 90.38 178 ALA A O 1
ATOM 1374 N N . GLY A 1 179 ? 18.813 -7.648 0.424 1.00 90.62 179 GLY A N 1
ATOM 1375 C CA . GLY A 1 179 ? 19.295 -6.296 0.721 1.00 90.62 179 GLY A CA 1
ATOM 1376 C C . GLY A 1 179 ? 18.408 -5.533 1.711 1.00 90.62 179 GLY A C 1
ATOM 1377 O O . GLY A 1 179 ? 18.928 -4.822 2.564 1.00 90.62 179 GLY A O 1
ATOM 1378 N N . ALA A 1 180 ? 17.085 -5.719 1.650 1.00 90.38 180 ALA A N 1
ATOM 1379 C CA . ALA A 1 180 ? 16.157 -5.100 2.596 1.00 90.38 180 ALA A CA 1
ATOM 1380 C C . ALA A 1 180 ? 16.299 -5.719 3.993 1.00 90.38 180 ALA A C 1
ATOM 1382 O O . ALA A 1 180 ? 16.395 -4.991 4.977 1.00 90.38 180 ALA A O 1
ATOM 1383 N N . VAL A 1 181 ? 16.394 -7.051 4.073 1.00 91.06 181 VAL A N 1
ATOM 1384 C CA . VAL A 1 181 ? 16.618 -7.765 5.342 1.00 91.06 181 VAL A CA 1
ATOM 1385 C C . VAL A 1 181 ? 17.945 -7.342 5.973 1.00 91.06 181 VAL A C 1
ATOM 1387 O O . VAL A 1 181 ? 17.987 -7.015 7.156 1.00 91.06 181 VAL A O 1
ATOM 1390 N N . ALA A 1 182 ? 19.017 -7.268 5.180 1.00 90.94 182 ALA A N 1
ATOM 1391 C CA . ALA A 1 182 ? 20.321 -6.816 5.653 1.00 90.94 182 ALA A CA 1
ATOM 1392 C C . ALA A 1 182 ? 20.289 -5.366 6.164 1.00 90.94 182 ALA A C 1
ATOM 1394 O O . ALA A 1 182 ? 20.878 -5.082 7.204 1.00 90.94 182 ALA A O 1
ATOM 1395 N N . ALA A 1 183 ? 19.583 -4.461 5.475 1.00 90.56 183 ALA A N 1
ATOM 1396 C CA . ALA A 1 183 ? 19.435 -3.072 5.908 1.00 90.56 183 ALA A CA 1
ATOM 1397 C C . ALA A 1 183 ? 18.685 -2.958 7.244 1.00 90.56 183 ALA A C 1
ATOM 1399 O O . ALA A 1 183 ? 19.118 -2.219 8.126 1.00 90.56 183 ALA A O 1
ATOM 1400 N N . VAL A 1 184 ? 17.605 -3.728 7.419 1.00 90.00 184 VAL A N 1
ATOM 1401 C CA . VAL A 1 184 ? 16.871 -3.801 8.692 1.00 90.00 184 VAL A CA 1
ATOM 1402 C C . VAL A 1 184 ? 17.783 -4.328 9.799 1.00 90.00 184 VAL A C 1
ATOM 1404 O O . VAL A 1 184 ? 17.900 -3.687 10.837 1.00 90.00 184 VAL A O 1
ATOM 1407 N N . SER A 1 185 ? 18.493 -5.436 9.575 1.00 88.75 185 SER A N 1
ATOM 1408 C CA . SER A 1 185 ? 19.390 -5.994 10.593 1.00 88.75 185 SER A CA 1
ATOM 1409 C C . SER A 1 185 ? 20.583 -5.097 10.928 1.00 88.75 185 SER A C 1
ATOM 1411 O O . SER A 1 185 ? 21.057 -5.111 12.059 1.00 88.75 185 SER A O 1
ATOM 1413 N N . ALA A 1 186 ? 21.079 -4.307 9.975 1.00 90.25 186 ALA A N 1
ATOM 1414 C CA . ALA A 1 186 ? 22.146 -3.343 10.229 1.00 90.25 186 ALA A CA 1
ATOM 1415 C C . ALA A 1 186 ? 21.668 -2.152 11.074 1.00 90.25 186 ALA A C 1
ATOM 1417 O O . ALA A 1 186 ? 22.429 -1.649 11.896 1.00 90.25 186 ALA A O 1
ATOM 1418 N N . ALA A 1 187 ? 20.426 -1.705 10.870 1.00 88.44 187 ALA A N 1
ATOM 1419 C CA . ALA A 1 187 ? 19.846 -0.590 11.613 1.00 88.44 187 ALA A CA 1
ATOM 1420 C C . ALA A 1 187 ? 19.369 -0.993 13.019 1.00 88.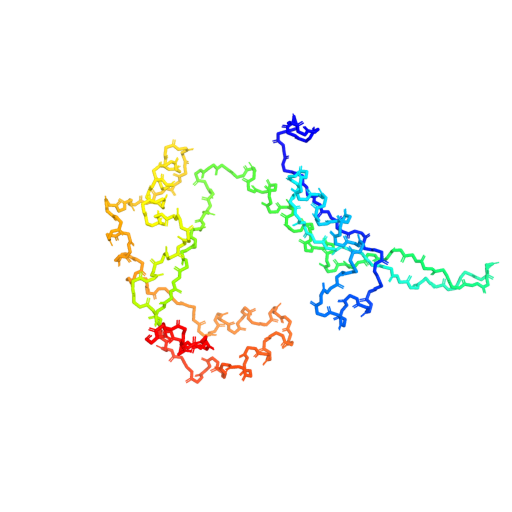44 187 ALA A C 1
ATOM 1422 O O . ALA A 1 187 ? 19.504 -0.204 13.949 1.00 88.44 187 ALA A O 1
ATOM 1423 N N . TRP A 1 188 ? 18.830 -2.207 13.164 1.00 85.56 188 TRP A N 1
ATOM 1424 C CA . TRP A 1 188 ? 18.076 -2.626 14.352 1.00 85.56 188 TRP A CA 1
ATOM 1425 C C . TRP A 1 188 ? 18.616 -3.891 15.034 1.00 85.56 188 TRP A C 1
ATOM 1427 O O . TRP A 1 188 ? 18.026 -4.366 15.992 1.00 85.56 188 TRP A O 1
ATOM 1437 N N . GLY A 1 189 ? 19.719 -4.472 14.555 1.00 86.50 189 GLY A N 1
ATOM 1438 C CA . GLY A 1 189 ? 20.271 -5.709 15.114 1.00 86.50 189 GLY A CA 1
ATOM 1439 C C . GLY A 1 189 ? 19.527 -6.978 14.675 1.00 86.50 189 GLY A C 1
ATOM 1440 O O . GLY A 1 189 ? 18.786 -7.001 13.686 1.00 86.50 189 GLY A O 1
ATOM 1441 N N . LYS A 1 190 ? 19.776 -8.096 15.368 1.00 83.44 190 LYS A N 1
ATOM 1442 C CA . LYS A 1 190 ? 19.123 -9.379 15.068 1.00 83.44 190 LYS A CA 1
ATOM 1443 C C . LYS A 1 190 ? 17.875 -9.536 15.924 1.00 83.44 190 LYS A C 1
ATOM 1445 O O . LYS A 1 190 ? 17.933 -9.400 17.137 1.00 83.44 190 LYS A O 1
ATOM 1450 N N . ALA A 1 191 ? 16.788 -9.991 15.306 1.00 81.69 191 ALA A N 1
ATOM 1451 C CA . ALA A 1 191 ? 15.531 -10.272 16.007 1.00 81.69 191 ALA A CA 1
ATOM 1452 C C . ALA A 1 191 ? 15.656 -11.311 17.145 1.00 81.69 191 ALA A C 1
ATOM 1454 O O . ALA A 1 191 ? 14.786 -11.404 18.001 1.00 81.69 191 ALA A O 1
ATOM 1455 N N . GLU A 1 192 ? 16.721 -12.114 17.137 1.00 78.38 192 GLU A N 1
ATOM 1456 C CA . GLU A 1 192 ? 17.024 -13.145 18.140 1.00 78.38 192 GLU A CA 1
ATOM 1457 C C . GLU A 1 192 ? 17.529 -12.543 19.453 1.00 78.38 192 GLU A C 1
ATOM 1459 O O . GLU A 1 192 ? 17.293 -13.110 20.515 1.00 78.38 192 GLU A O 1
ATOM 1464 N N . ASP A 1 193 ? 18.198 -11.393 19.363 1.00 72.75 193 ASP A N 1
ATOM 1465 C CA . ASP A 1 193 ? 18.812 -10.712 20.501 1.00 72.75 193 ASP A CA 1
ATOM 1466 C C . ASP A 1 193 ? 17.768 -9.885 21.283 1.00 72.75 193 ASP A C 1
ATOM 1468 O O . ASP A 1 193 ? 18.003 -9.504 22.427 1.00 72.75 193 ASP A O 1
ATOM 1472 N N . GLU A 1 194 ? 16.589 -9.659 20.688 1.00 65.69 194 GLU A N 1
ATOM 1473 C CA . GLU A 1 194 ? 15.505 -8.814 21.212 1.00 65.69 194 GLU A CA 1
ATOM 1474 C C . GLU A 1 194 ? 14.188 -9.580 21.442 1.00 65.69 194 GLU A C 1
ATOM 1476 O O . GLU A 1 194 ? 13.116 -8.990 21.605 1.00 65.69 194 GLU A O 1
ATOM 1481 N N . THR A 1 195 ? 14.228 -10.918 21.470 1.00 54.12 195 THR A N 1
ATOM 1482 C CA . THR A 1 195 ? 13.019 -11.731 21.662 1.00 54.12 195 THR A CA 1
ATOM 1483 C C . THR A 1 195 ? 12.314 -11.389 22.974 1.00 54.12 195 THR A C 1
ATOM 1485 O O . THR A 1 195 ? 12.834 -11.664 24.052 1.00 54.12 195 THR A O 1
ATOM 1488 N N . GLY A 1 196 ? 11.101 -10.840 22.879 1.00 56.09 196 GLY A N 1
ATOM 1489 C CA . GLY A 1 196 ? 10.272 -10.483 24.035 1.00 56.09 196 GLY A CA 1
ATOM 1490 C C . GLY A 1 196 ? 10.214 -8.986 24.344 1.00 56.09 196 GLY A C 1
ATOM 1491 O O . GLY A 1 196 ? 9.376 -8.590 25.155 1.00 56.09 196 GLY A O 1
ATOM 1492 N N . LEU A 1 197 ? 11.015 -8.151 23.672 1.00 54.59 197 LEU A N 1
ATOM 1493 C CA . LEU A 1 197 ? 10.861 -6.700 23.732 1.00 54.59 197 LEU A CA 1
ATOM 1494 C C . LEU A 1 197 ? 9.621 -6.300 22.920 1.00 54.59 197 LEU A C 1
ATOM 1496 O O . LEU A 1 197 ? 9.583 -6.399 21.697 1.00 54.59 197 LEU A O 1
ATOM 1500 N N . ARG A 1 198 ? 8.566 -5.901 23.633 1.00 55.78 198 ARG A N 1
ATOM 1501 C CA . ARG A 1 198 ? 7.369 -5.247 23.068 1.00 55.78 198 ARG A CA 1
ATOM 1502 C C . ARG A 1 198 ? 7.440 -3.727 23.199 1.00 55.78 198 ARG A C 1
ATOM 1504 O O . ARG A 1 198 ? 6.477 -3.035 22.887 1.00 55.78 198 ARG A O 1
ATOM 1511 N N . GLU A 1 199 ? 8.552 -3.228 23.724 1.00 53.22 199 GLU A N 1
ATOM 1512 C CA . GLU A 1 199 ? 8.786 -1.805 23.886 1.00 53.22 199 GLU A CA 1
ATOM 1513 C C . GLU A 1 199 ? 9.120 -1.205 22.525 1.00 53.22 199 GLU A C 1
ATOM 1515 O O . GLU A 1 199 ? 9.887 -1.775 21.747 1.00 53.22 199 GLU A O 1
ATOM 1520 N N . ALA A 1 200 ? 8.509 -0.061 22.222 1.00 51.66 200 ALA A N 1
ATOM 1521 C CA . ALA A 1 200 ? 8.852 0.671 21.019 1.00 51.66 200 ALA A CA 1
ATOM 1522 C C . ALA A 1 200 ? 10.349 1.024 21.068 1.00 51.66 200 ALA A C 1
ATOM 1524 O O . ALA A 1 200 ? 10.815 1.520 22.100 1.00 51.66 200 ALA A O 1
ATOM 1525 N N . PRO A 1 201 ? 11.113 0.794 19.984 1.00 51.16 201 PRO A N 1
ATOM 1526 C CA . PRO A 1 201 ? 12.499 1.226 19.943 1.00 51.16 201 PRO A CA 1
ATOM 1527 C C . PRO A 1 201 ? 12.569 2.740 20.168 1.00 51.16 201 PRO A C 1
ATOM 1529 O O . PRO A 1 201 ? 11.659 3.484 19.786 1.00 51.16 201 PRO A O 1
ATOM 1532 N N . LEU A 1 202 ? 13.656 3.202 20.793 1.00 49.28 202 LEU A N 1
ATOM 1533 C CA . LEU A 1 202 ? 13.896 4.629 21.002 1.00 49.28 202 LEU A CA 1
ATOM 1534 C C . LEU A 1 202 ? 13.747 5.379 19.671 1.00 49.28 202 LEU A C 1
ATOM 1536 O O . LEU A 1 202 ? 14.289 4.960 18.645 1.00 49.28 202 LEU A O 1
ATOM 1540 N N . SER A 1 203 ? 12.993 6.482 19.691 1.00 48.25 203 SER A N 1
ATOM 1541 C CA . SER A 1 203 ? 12.751 7.294 18.498 1.00 48.25 203 SER A CA 1
ATOM 1542 C C . SER A 1 203 ? 14.069 7.685 17.834 1.00 48.25 203 SER A C 1
ATOM 1544 O O . SER A 1 203 ? 14.908 8.349 18.435 1.00 48.25 203 SER A O 1
ATOM 1546 N N . VAL A 1 204 ? 14.215 7.317 16.562 1.00 46.72 204 VAL A N 1
ATOM 1547 C CA . VAL A 1 204 ? 15.306 7.779 15.686 1.00 46.72 204 VAL A CA 1
ATOM 1548 C C . VAL A 1 204 ? 15.027 9.163 15.099 1.00 46.72 204 VAL A C 1
ATOM 1550 O O . VAL A 1 204 ? 15.901 9.749 14.460 1.00 46.72 204 VAL A O 1
ATOM 1553 N N . LEU A 1 205 ? 13.811 9.690 15.283 1.00 41.19 205 LEU A N 1
ATOM 1554 C CA . LEU A 1 205 ? 13.494 11.060 14.901 1.00 41.19 205 LEU A CA 1
ATOM 1555 C C . LEU A 1 205 ? 14.111 12.018 15.931 1.00 41.19 205 LEU A C 1
ATOM 1557 O O . LEU A 1 205 ? 13.932 11.789 17.131 1.00 41.19 205 LEU A O 1
ATOM 1561 N N . PRO A 1 206 ? 14.819 13.074 15.485 1.00 38.41 206 PRO A N 1
ATOM 1562 C CA . PRO A 1 206 ? 15.371 14.078 16.384 1.00 38.41 206 PRO A CA 1
ATOM 1563 C C . PRO A 1 206 ? 14.249 14.732 17.195 1.00 38.41 206 PRO A C 1
ATOM 1565 O O . PRO A 1 206 ? 13.149 14.941 16.679 1.00 38.41 206 PRO A O 1
ATOM 1568 N N . ASP A 1 207 ? 14.535 15.058 18.456 1.00 44.56 207 ASP A N 1
ATOM 1569 C CA . ASP A 1 207 ? 13.603 15.781 19.317 1.00 44.56 207 ASP A CA 1
ATOM 1570 C C . ASP A 1 207 ? 13.320 17.160 18.701 1.00 44.56 207 ASP A C 1
ATOM 1572 O O . ASP A 1 207 ? 14.186 18.032 18.634 1.00 44.56 207 ASP A O 1
ATOM 1576 N N . ILE A 1 208 ? 12.114 17.311 18.159 1.00 42.31 208 ILE A N 1
ATOM 1577 C CA . ILE A 1 208 ? 11.613 18.530 17.508 1.00 42.31 208 ILE A CA 1
ATOM 1578 C C . ILE A 1 208 ? 10.730 19.348 18.458 1.00 42.31 208 ILE A C 1
ATOM 1580 O O . ILE A 1 208 ? 9.941 20.183 18.011 1.00 42.31 208 ILE A O 1
ATOM 1584 N N . SER A 1 209 ? 10.838 19.115 19.767 1.00 39.47 209 SER A N 1
ATOM 1585 C CA . SER A 1 209 ? 10.166 19.937 20.770 1.00 39.47 209 SER A CA 1
ATOM 1586 C C . SER A 1 209 ? 10.684 21.382 20.697 1.00 39.47 209 SER A C 1
ATOM 1588 O O . SER A 1 209 ? 11.896 21.595 20.773 1.00 39.47 209 SER A O 1
ATOM 1590 N N . PRO A 1 210 ? 9.810 22.393 20.524 1.00 38.72 210 PRO A N 1
ATOM 1591 C CA . PRO A 1 210 ? 10.230 23.782 20.622 1.00 38.72 210 PRO A CA 1
ATOM 1592 C C . PRO A 1 210 ? 10.645 24.070 22.069 1.00 38.72 210 PRO A C 1
ATOM 1594 O O . PRO A 1 210 ? 9.873 23.827 22.997 1.00 38.72 210 PRO A O 1
ATOM 1597 N N . SER A 1 211 ? 11.878 24.550 22.234 1.00 45.44 211 SER A N 1
ATOM 1598 C CA . SER A 1 211 ? 12.410 25.116 23.479 1.00 45.44 211 SER A CA 1
ATOM 1599 C C . SER A 1 211 ? 11.654 26.365 23.912 1.00 45.44 211 SER A C 1
ATOM 1601 O O . SER A 1 211 ? 11.395 27.194 23.005 1.00 45.44 211 SER A O 1
#

Radius of gyration: 23.18 Å; chains: 1; bounding box: 48×44×67 Å